Protein AF-A0A0C9UG29-F1 (afdb_monomer_lite)

pLDDT: mean 84.89, std 14.4, range [42.81, 98.38]

Secondary structure (DSSP, 8-state):
-HHHH-TT-TTTTTT--SS--TT-GGGSHHHHHHHSBTTS-TTSHHHHHHHHH-GGGS-TTS-BGGGSGGG--BTTBTTTTTT--HHHHHHHIIIII-HHHHS--SS--PPPTTSHHHHTT--S--HHHHHHHHHHHHHHHSS-SS--SSSSSS-HHHHHHHHHHHHT-GGGHHHHHHHHHHHT-

Sequence (185 aa):
MVRELYPEEPTAAANLQASRKTNRGFRHDFFGGLLCPCSMDWKDPKVKADLVATPQMASTAAWPLFFYPKGEYDPEDLCKGILRGELILWAYKAIFLGPSAWYPSKGKAEPSSSCNASVHNMYNVTRSSIAYVAAQVRFALSSGESNIRSGGAFCQTTFYWHIMKFLNDPDFEQDVKELLEWWDR

Structure (mmCIF, N/CA/C/O backbone):
data_AF-A0A0C9UG29-F1
#
_entry.id   AF-A0A0C9UG29-F1
#
loop_
_atom_site.group_PDB
_atom_site.id
_atom_site.type_symbol
_atom_site.label_atom_id
_atom_site.label_alt_id
_atom_site.label_comp_id
_atom_site.label_asym_id
_atom_site.label_entity_id
_atom_site.label_seq_id
_atom_site.pdbx_PDB_ins_code
_atom_site.Cartn_x
_atom_site.Cartn_y
_atom_site.Cartn_z
_atom_site.occupancy
_atom_site.B_iso_or_equiv
_atom_site.auth_seq_id
_atom_site.auth_comp_id
_atom_site.auth_asym_id
_atom_site.auth_atom_id
_atom_site.pdbx_PDB_model_num
ATOM 1 N N . MET A 1 1 ? 13.499 2.032 9.462 1.00 56.31 1 MET A N 1
ATOM 2 C CA . MET A 1 1 ? 12.302 1.425 8.815 1.00 56.31 1 MET A CA 1
ATOM 3 C C . MET A 1 1 ? 12.675 0.236 7.940 1.00 56.31 1 MET A C 1
ATOM 5 O O . MET A 1 1 ? 12.634 -0.865 8.451 1.00 56.31 1 MET A O 1
ATOM 9 N N . VAL A 1 2 ? 13.105 0.411 6.681 1.00 58.78 2 VAL A N 1
ATOM 10 C CA . VAL A 1 2 ? 13.426 -0.739 5.800 1.00 58.78 2 VAL A CA 1
ATOM 11 C C . VAL A 1 2 ? 14.545 -1.619 6.378 1.00 58.78 2 VAL A C 1
ATOM 13 O O . VAL A 1 2 ? 14.389 -2.828 6.422 1.00 58.78 2 VAL A O 1
ATOM 16 N N . ARG A 1 3 ? 15.609 -1.014 6.930 1.00 60.16 3 ARG A N 1
ATOM 17 C CA . ARG A 1 3 ? 16.711 -1.742 7.600 1.00 60.16 3 ARG A CA 1
ATOM 18 C C . ARG A 1 3 ? 16.286 -2.544 8.836 1.00 60.16 3 ARG A C 1
ATOM 20 O O . ARG A 1 3 ? 16.947 -3.511 9.171 1.00 60.16 3 ARG A O 1
ATOM 27 N N . GLU A 1 4 ? 15.237 -2.112 9.536 1.00 64.12 4 GLU A N 1
ATOM 28 C CA . GLU A 1 4 ? 14.749 -2.793 10.747 1.00 64.12 4 GLU A CA 1
ATOM 29 C C . GLU A 1 4 ? 13.783 -3.924 10.402 1.00 64.12 4 GLU A C 1
ATOM 31 O O . GLU A 1 4 ? 13.797 -4.959 11.054 1.00 64.12 4 GLU A O 1
ATOM 36 N N . LEU A 1 5 ? 12.958 -3.728 9.370 1.00 62.47 5 LEU A N 1
ATOM 37 C CA . LEU A 1 5 ? 11.982 -4.716 8.914 1.00 62.47 5 LEU A CA 1
ATOM 38 C C . LEU A 1 5 ? 12.610 -5.842 8.089 1.00 62.47 5 LEU A C 1
ATOM 40 O O . LEU A 1 5 ? 12.112 -6.961 8.111 1.00 62.47 5 LEU A O 1
ATOM 44 N N . TYR A 1 6 ? 13.698 -5.545 7.379 1.00 68.75 6 TYR A N 1
ATOM 45 C CA . TYR A 1 6 ? 14.375 -6.482 6.487 1.00 68.75 6 TYR A CA 1
ATOM 46 C C . TYR A 1 6 ? 15.874 -6.523 6.826 1.00 68.75 6 TYR A C 1
ATOM 48 O O . TYR A 1 6 ? 16.695 -6.004 6.067 1.00 68.75 6 TYR A O 1
ATOM 56 N N . PRO A 1 7 ? 16.247 -7.091 7.992 1.00 62.69 7 PRO A N 1
ATOM 57 C CA . PRO A 1 7 ? 17.642 -7.159 8.434 1.00 62.69 7 PRO A CA 1
ATOM 58 C C . PRO A 1 7 ? 18.497 -8.069 7.540 1.00 62.69 7 PRO A C 1
ATOM 60 O O . PRO A 1 7 ? 19.697 -7.838 7.412 1.00 62.69 7 PRO A O 1
ATOM 63 N N . GLU A 1 8 ? 17.864 -9.045 6.879 1.00 62.66 8 GLU A N 1
ATOM 64 C CA . GLU A 1 8 ? 18.476 -9.967 5.909 1.00 62.66 8 GLU A CA 1
ATOM 65 C C . GLU A 1 8 ? 18.877 -9.279 4.592 1.00 62.66 8 GLU A C 1
ATOM 67 O O . GLU A 1 8 ? 19.615 -9.844 3.791 1.00 62.66 8 GLU A O 1
ATOM 72 N N . GLU A 1 9 ? 18.437 -8.034 4.385 1.00 65.06 9 GLU A N 1
ATOM 73 C CA . GLU A 1 9 ? 18.733 -7.210 3.211 1.00 65.06 9 GLU A CA 1
ATOM 74 C C . GLU A 1 9 ? 19.625 -6.003 3.594 1.00 65.06 9 GLU A C 1
ATOM 76 O O . GLU A 1 9 ? 19.258 -4.838 3.386 1.00 65.06 9 GLU A O 1
ATOM 81 N N . PRO A 1 10 ? 20.821 -6.227 4.185 1.00 54.38 10 PRO A N 1
ATOM 82 C CA . PRO A 1 10 ? 21.627 -5.174 4.812 1.00 54.38 10 PRO A CA 1
ATOM 83 C C . PRO A 1 10 ? 22.104 -4.106 3.816 1.00 54.38 10 PRO A C 1
ATOM 85 O O . PRO A 1 10 ? 22.313 -2.944 4.181 1.00 54.38 10 PRO A O 1
ATOM 88 N N . THR A 1 11 ? 22.238 -4.465 2.538 1.00 61.03 11 THR A N 1
ATOM 89 C CA . THR A 1 11 ? 22.616 -3.558 1.447 1.00 61.03 11 THR A CA 1
ATOM 90 C C . THR A 1 11 ? 21.431 -2.822 0.831 1.00 61.03 11 THR A C 1
ATOM 92 O O . THR A 1 11 ? 21.635 -1.722 0.308 1.00 61.03 11 THR A O 1
ATOM 95 N N . ALA A 1 12 ? 20.199 -3.334 0.951 1.00 62.34 12 ALA A N 1
ATOM 96 C CA . ALA A 1 12 ? 19.016 -2.763 0.297 1.00 62.34 12 ALA A CA 1
ATOM 97 C C . ALA A 1 12 ? 18.694 -1.331 0.741 1.00 62.34 12 ALA A C 1
ATOM 99 O O . ALA A 1 12 ? 17.981 -0.591 0.065 1.00 62.34 12 ALA A O 1
ATOM 100 N N . ALA A 1 13 ? 19.239 -0.914 1.881 1.00 63.28 13 ALA A N 1
ATOM 101 C CA . ALA A 1 13 ? 19.095 0.440 2.377 1.00 63.28 13 ALA A CA 1
ATOM 102 C C . ALA A 1 13 ? 20.421 1.166 2.612 1.00 63.28 13 ALA A C 1
ATOM 104 O O . ALA A 1 13 ? 20.392 2.291 3.114 1.00 63.28 13 ALA A O 1
ATOM 105 N N . ALA A 1 14 ? 21.572 0.575 2.265 1.00 65.00 14 ALA A N 1
ATOM 106 C CA . ALA A 1 14 ? 22.901 1.127 2.550 1.00 65.00 14 ALA A CA 1
ATOM 107 C C . ALA A 1 14 ? 23.096 2.542 1.970 1.00 65.00 14 ALA A C 1
ATOM 109 O O . ALA A 1 14 ? 23.659 3.403 2.641 1.00 65.00 14 ALA A O 1
ATOM 110 N N . ASN A 1 15 ? 22.514 2.812 0.796 1.00 67.44 15 ASN A N 1
ATOM 111 C CA . ASN A 1 15 ? 22.697 4.058 0.039 1.00 67.44 15 ASN A CA 1
ATOM 112 C C . ASN A 1 15 ? 21.412 4.889 -0.124 1.00 67.44 15 ASN A C 1
ATOM 114 O O . ASN A 1 15 ? 21.298 5.693 -1.056 1.00 67.44 15 ASN A O 1
ATOM 118 N N . LEU A 1 16 ? 20.422 4.692 0.751 1.00 70.00 16 LEU A N 1
ATOM 119 C CA . LEU A 1 16 ? 19.198 5.488 0.728 1.00 70.00 16 LEU A CA 1
ATOM 120 C C . LEU A 1 16 ? 19.436 6.854 1.352 1.00 70.00 16 LEU A C 1
ATOM 122 O O . LEU A 1 16 ? 19.720 6.969 2.541 1.00 70.00 16 LEU A O 1
ATOM 126 N N . GLN A 1 17 ? 19.231 7.896 0.559 1.00 70.25 17 GLN A N 1
ATOM 127 C CA . GLN A 1 17 ? 19.166 9.258 1.067 1.00 70.25 17 GLN A CA 1
ATOM 128 C C . GLN A 1 17 ? 17.703 9.632 1.325 1.00 70.25 17 GLN A C 1
ATOM 130 O O . GLN A 1 17 ? 16.804 9.261 0.565 1.00 70.25 17 GLN A O 1
ATOM 135 N N . ALA A 1 18 ? 17.442 10.358 2.413 1.00 69.44 18 ALA A N 1
ATOM 136 C CA . ALA A 1 18 ? 16.087 10.787 2.757 1.00 69.44 18 ALA A CA 1
ATOM 137 C C . ALA A 1 18 ? 15.535 11.795 1.732 1.00 69.44 18 ALA A C 1
ATOM 139 O O . ALA A 1 18 ? 14.390 11.668 1.305 1.00 69.44 18 ALA A O 1
ATOM 140 N N . SER A 1 19 ? 16.375 12.739 1.299 1.00 72.31 19 SER A N 1
ATOM 141 C CA . SER A 1 19 ? 16.034 13.830 0.377 1.00 72.31 19 SER A CA 1
ATOM 142 C C . SER A 1 19 ? 16.158 13.474 -1.107 1.00 72.31 19 SER A C 1
ATOM 144 O O . SER A 1 19 ? 15.701 14.241 -1.948 1.00 72.31 19 SER A O 1
ATOM 146 N N . ARG A 1 20 ? 16.763 12.326 -1.453 1.00 75.31 20 ARG A N 1
ATOM 147 C CA . ARG A 1 20 ? 16.955 11.887 -2.845 1.00 75.31 20 ARG A CA 1
ATOM 148 C C . ARG A 1 20 ? 16.421 10.478 -3.047 1.00 75.31 20 ARG A C 1
ATOM 150 O O . ARG A 1 20 ? 16.838 9.533 -2.381 1.00 75.31 20 ARG A O 1
ATOM 157 N N . LYS A 1 21 ? 15.519 10.330 -4.016 1.00 79.06 21 LYS A N 1
ATOM 158 C CA . LYS A 1 21 ? 14.860 9.058 -4.347 1.00 79.06 21 LYS A CA 1
ATOM 159 C C . LYS A 1 21 ? 15.438 8.361 -5.582 1.00 79.06 21 LYS A C 1
ATOM 161 O O . LYS A 1 21 ? 14.876 7.379 -6.051 1.00 79.06 21 LYS A O 1
ATOM 166 N N . THR A 1 22 ? 16.583 8.822 -6.084 1.00 76.81 22 THR A N 1
ATOM 167 C CA . THR A 1 22 ? 17.209 8.294 -7.310 1.00 76.81 22 THR A CA 1
ATOM 168 C C . THR A 1 22 ? 17.588 6.813 -7.219 1.00 76.81 22 THR A C 1
ATOM 170 O O . THR A 1 22 ? 17.596 6.135 -8.240 1.00 76.81 22 THR A O 1
ATOM 173 N N . ASN A 1 23 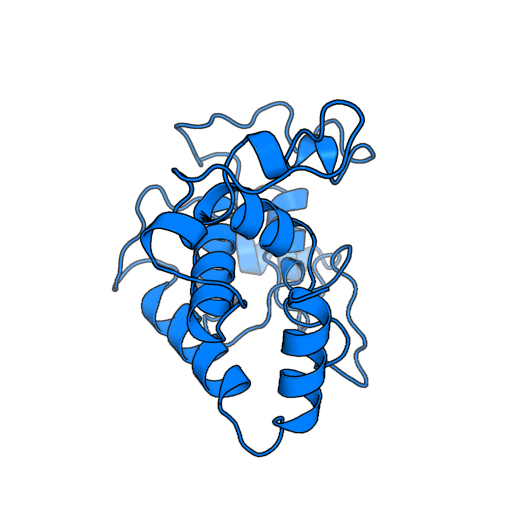? 17.840 6.301 -6.008 1.00 79.12 23 ASN A N 1
ATOM 174 C CA . ASN A 1 23 ? 18.191 4.900 -5.738 1.00 79.12 23 ASN A CA 1
ATOM 175 C C . ASN A 1 23 ? 16.990 4.081 -5.214 1.00 79.12 23 ASN A C 1
ATOM 177 O O . ASN A 1 23 ? 17.162 3.199 -4.377 1.00 79.12 23 ASN A O 1
ATOM 181 N N . ARG A 1 24 ? 15.764 4.414 -5.636 1.00 86.69 24 ARG A N 1
ATOM 182 C CA . ARG A 1 24 ? 14.515 3.718 -5.265 1.00 86.69 24 ARG A CA 1
ATOM 183 C C . ARG A 1 24 ? 13.730 3.300 -6.513 1.00 86.69 24 ARG A C 1
ATOM 185 O O . ARG A 1 24 ? 14.180 3.510 -7.640 1.00 86.69 24 ARG A O 1
ATOM 192 N N . GLY A 1 25 ? 12.531 2.755 -6.323 1.00 90.06 25 GLY A N 1
ATOM 193 C CA . GLY A 1 25 ? 11.671 2.314 -7.418 1.00 90.06 25 GLY A CA 1
ATOM 194 C C . GLY A 1 25 ? 12.174 1.037 -8.092 1.00 90.06 25 GLY A C 1
ATOM 195 O O . GLY A 1 25 ? 13.003 0.319 -7.542 1.00 90.06 25 GLY A O 1
ATOM 196 N N . PHE A 1 26 ? 11.710 0.783 -9.317 1.00 91.81 26 PHE A N 1
ATOM 197 C CA . PHE A 1 26 ? 12.028 -0.441 -10.067 1.00 91.81 26 PHE A CA 1
ATOM 198 C C . PHE A 1 26 ? 13.509 -0.601 -10.438 1.00 91.81 26 PHE A C 1
ATOM 200 O O . PHE A 1 26 ? 13.949 -1.704 -10.725 1.00 91.81 26 PHE A O 1
ATOM 207 N N . ARG A 1 27 ? 14.314 0.470 -10.391 1.00 89.19 27 ARG A N 1
ATOM 208 C CA . ARG A 1 27 ? 15.770 0.389 -10.626 1.00 89.19 27 ARG A CA 1
ATOM 209 C C . ARG A 1 27 ? 16.543 -0.217 -9.456 1.00 89.19 27 ARG A C 1
ATOM 211 O O . ARG A 1 27 ? 17.728 -0.497 -9.596 1.00 89.19 27 ARG A O 1
ATOM 218 N N . HIS A 1 28 ? 15.900 -0.368 -8.305 1.00 89.38 28 HIS A N 1
ATOM 219 C CA . HIS A 1 28 ? 16.499 -0.951 -7.119 1.00 89.38 28 HIS A CA 1
ATOM 220 C C . HIS A 1 28 ? 15.817 -2.282 -6.821 1.00 89.38 28 HIS A C 1
ATOM 222 O O . HIS A 1 28 ? 14.606 -2.309 -6.638 1.00 89.38 28 HIS A O 1
ATOM 228 N N . ASP A 1 29 ? 16.591 -3.361 -6.705 1.00 90.00 29 ASP A N 1
ATOM 229 C CA . ASP A 1 29 ? 16.053 -4.726 -6.676 1.00 90.00 29 ASP A CA 1
ATOM 230 C C . ASP A 1 29 ? 15.012 -4.944 -5.567 1.00 90.00 29 ASP A C 1
ATOM 232 O O . ASP A 1 29 ? 13.878 -5.333 -5.833 1.00 90.00 29 ASP A O 1
ATOM 236 N N . PHE A 1 30 ? 15.362 -4.552 -4.342 1.00 89.06 30 PHE A N 1
ATOM 237 C CA . PHE A 1 30 ? 14.474 -4.644 -3.185 1.00 89.06 30 PHE A CA 1
ATOM 238 C C . PHE A 1 30 ? 13.183 -3.805 -3.320 1.00 89.06 30 PHE A C 1
ATOM 240 O O . PHE A 1 30 ? 12.076 -4.310 -3.140 1.00 89.06 30 PHE A O 1
ATOM 247 N N . PHE A 1 31 ? 13.293 -2.515 -3.670 1.00 90.50 31 PHE A N 1
ATOM 248 C CA . PHE A 1 31 ? 12.121 -1.641 -3.828 1.00 90.50 31 PHE A CA 1
ATOM 249 C C . PHE A 1 31 ? 11.251 -2.028 -5.013 1.00 90.50 31 PHE A C 1
ATOM 251 O O . PHE A 1 31 ? 10.031 -1.927 -4.924 1.00 90.50 31 PHE A O 1
ATOM 258 N N . GLY A 1 32 ? 11.872 -2.461 -6.107 1.00 92.88 32 GLY A N 1
ATOM 259 C CA . GLY A 1 32 ? 11.182 -2.973 -7.275 1.00 92.88 32 GLY A CA 1
ATOM 260 C C . GLY A 1 32 ? 10.359 -4.207 -6.938 1.00 92.88 32 GLY A C 1
ATOM 261 O O . GLY A 1 32 ? 9.180 -4.225 -7.275 1.00 92.88 32 GLY A O 1
ATOM 262 N N . GLY A 1 33 ? 10.918 -5.148 -6.169 1.00 94.00 33 GLY A N 1
ATOM 263 C CA . GLY A 1 33 ? 10.190 -6.318 -5.675 1.00 94.00 33 GLY A CA 1
ATOM 264 C C . GLY A 1 33 ? 8.960 -5.934 -4.858 1.00 94.00 33 GLY A C 1
ATOM 265 O O . GLY A 1 33 ? 7.854 -6.351 -5.173 1.00 94.00 33 GLY A O 1
ATOM 266 N N . LEU A 1 34 ? 9.114 -5.037 -3.883 1.00 94.62 34 LEU A N 1
ATOM 267 C CA . LEU A 1 34 ? 7.991 -4.548 -3.076 1.00 94.62 34 LEU A CA 1
ATOM 268 C C . LEU A 1 34 ? 6.918 -3.808 -3.894 1.00 94.62 34 LEU A C 1
ATOM 270 O O . LEU A 1 34 ? 5.730 -3.881 -3.579 1.00 94.62 34 LEU A O 1
ATOM 274 N N . LEU A 1 35 ? 7.325 -3.053 -4.917 1.00 95.06 35 LEU A N 1
ATOM 275 C CA . LEU A 1 35 ? 6.430 -2.280 -5.783 1.00 95.06 35 LEU A CA 1
ATOM 276 C C . LEU A 1 35 ? 5.782 -3.106 -6.896 1.00 95.06 35 LEU A C 1
ATOM 278 O O . LEU A 1 35 ? 4.827 -2.607 -7.506 1.00 95.06 35 LEU A O 1
ATOM 282 N N . CYS A 1 36 ? 6.324 -4.290 -7.187 1.00 96.00 36 CYS A N 1
ATOM 283 C CA . CYS A 1 36 ? 5.874 -5.176 -8.248 1.00 96.00 36 CYS A CA 1
ATOM 284 C C . CYS A 1 36 ? 4.421 -5.593 -7.988 1.00 96.00 36 CYS A C 1
ATOM 286 O O . CYS A 1 36 ? 4.092 -5.951 -6.853 1.00 96.00 36 CYS A O 1
ATOM 288 N N . PRO A 1 37 ? 3.535 -5.530 -8.997 1.00 95.50 37 PRO A N 1
ATOM 289 C CA . PRO A 1 37 ? 2.227 -6.167 -8.928 1.00 95.50 37 PRO A CA 1
ATOM 290 C C . PRO A 1 37 ? 2.334 -7.642 -8.542 1.00 95.50 37 PRO A C 1
ATOM 292 O O . PRO A 1 37 ? 3.200 -8.338 -9.063 1.00 95.50 37 PRO A O 1
ATOM 295 N N . CYS A 1 38 ? 1.416 -8.141 -7.712 1.00 94.56 38 CYS A N 1
ATOM 296 C CA . CYS A 1 38 ? 1.342 -9.568 -7.386 1.00 94.56 38 CYS A CA 1
ATOM 297 C C . CYS A 1 38 ? 1.123 -10.443 -8.635 1.00 94.56 38 CYS A C 1
ATOM 299 O O . CYS A 1 38 ? 1.621 -11.560 -8.698 1.00 94.56 38 CYS A O 1
ATOM 301 N N . SER A 1 39 ? 0.466 -9.906 -9.669 1.00 93.06 39 SER A N 1
ATOM 302 C CA . SER A 1 39 ? 0.251 -10.566 -10.964 1.00 93.06 39 SER A CA 1
ATOM 303 C C . SER A 1 39 ? 1.499 -10.675 -11.851 1.00 93.06 39 SER A C 1
ATOM 305 O O . SER A 1 39 ? 1.411 -11.208 -12.956 1.00 93.06 39 SER A O 1
ATOM 307 N N . MET A 1 40 ? 2.644 -10.149 -11.414 1.00 94.75 40 MET A N 1
ATOM 308 C CA . MET A 1 40 ? 3.906 -10.173 -12.149 1.00 94.75 40 MET A CA 1
ATOM 309 C C . MET A 1 40 ? 4.995 -10.825 -11.293 1.00 94.75 40 MET A C 1
ATOM 311 O O . MET A 1 40 ? 5.105 -10.546 -10.100 1.00 94.75 40 MET A O 1
ATOM 315 N N . ASP A 1 41 ? 5.834 -11.660 -11.905 1.00 94.19 41 ASP A N 1
ATOM 316 C CA . ASP A 1 41 ? 6.959 -12.275 -11.200 1.00 94.19 41 ASP A CA 1
ATOM 317 C C . ASP A 1 41 ? 8.183 -11.359 -11.240 1.00 94.19 41 ASP A C 1
ATOM 319 O O . ASP A 1 41 ? 8.873 -11.265 -12.254 1.00 94.19 41 ASP A O 1
ATOM 323 N N . TRP A 1 42 ? 8.489 -10.705 -10.116 1.00 94.25 42 TRP A N 1
ATOM 324 C CA . TRP A 1 42 ? 9.698 -9.890 -10.010 1.00 94.25 42 TRP A CA 1
ATOM 325 C C . TRP A 1 42 ? 10.971 -10.703 -10.257 1.00 94.25 42 TRP A C 1
ATOM 327 O O . TRP A 1 42 ? 11.972 -10.120 -10.645 1.00 94.25 42 TRP A O 1
ATOM 337 N N . LYS A 1 43 ? 10.989 -12.025 -10.053 1.00 93.50 43 LYS A N 1
ATOM 338 C CA . LYS A 1 43 ? 12.186 -12.844 -10.298 1.00 93.50 43 LYS A CA 1
ATOM 339 C C . LYS A 1 43 ? 12.489 -13.007 -11.788 1.00 93.50 43 LYS A C 1
ATOM 341 O O . LYS A 1 43 ? 13.648 -13.265 -12.115 1.00 93.50 43 LYS A O 1
ATOM 346 N N . ASP A 1 44 ? 11.512 -12.801 -12.672 1.00 96.31 44 ASP A N 1
ATOM 347 C CA . ASP A 1 44 ? 11.719 -12.812 -14.118 1.00 96.31 44 ASP A CA 1
ATOM 348 C C . ASP A 1 44 ? 12.522 -11.564 -14.556 1.00 96.31 44 ASP A C 1
ATOM 350 O O . ASP A 1 44 ? 12.042 -10.429 -14.430 1.00 96.31 44 ASP A O 1
ATOM 354 N N . PRO A 1 45 ? 13.742 -11.727 -15.111 1.00 95.81 45 PRO A N 1
ATOM 355 C CA . PRO A 1 45 ? 14.551 -10.609 -15.592 1.00 95.81 45 PRO A CA 1
ATOM 356 C C . PRO A 1 45 ? 13.844 -9.750 -16.644 1.00 95.81 45 PRO A C 1
ATOM 358 O O . PRO A 1 45 ? 14.107 -8.548 -16.724 1.00 95.81 45 PRO A O 1
ATOM 361 N N . LYS A 1 46 ? 12.946 -10.344 -17.440 1.00 96.56 46 LYS A N 1
ATOM 362 C CA . LYS A 1 46 ? 12.161 -9.619 -18.437 1.00 96.56 46 LYS A CA 1
ATOM 363 C C . LYS A 1 46 ? 11.153 -8.695 -17.764 1.00 96.56 46 LYS A C 1
ATOM 365 O O . LYS A 1 46 ? 11.118 -7.515 -18.094 1.00 96.56 46 LYS A O 1
ATOM 370 N N . VAL A 1 47 ? 10.417 -9.190 -16.766 1.00 95.75 47 VAL A N 1
ATOM 371 C CA . VAL A 1 47 ? 9.495 -8.372 -15.958 1.00 95.75 47 VAL A CA 1
ATOM 372 C C . VAL A 1 47 ? 10.240 -7.214 -15.294 1.00 95.75 47 VAL A C 1
ATOM 374 O O . VAL A 1 47 ? 9.773 -6.075 -15.355 1.00 95.75 47 VAL A O 1
ATOM 377 N N . LYS A 1 48 ? 11.429 -7.462 -14.719 1.00 95.12 48 LYS A N 1
ATOM 378 C CA . LYS A 1 48 ? 12.264 -6.386 -14.154 1.00 95.12 48 LYS A CA 1
ATOM 379 C C . LYS A 1 48 ? 12.623 -5.338 -15.207 1.00 95.12 48 LYS A C 1
ATOM 381 O O . LYS A 1 48 ? 12.448 -4.145 -14.962 1.00 95.12 48 LYS A O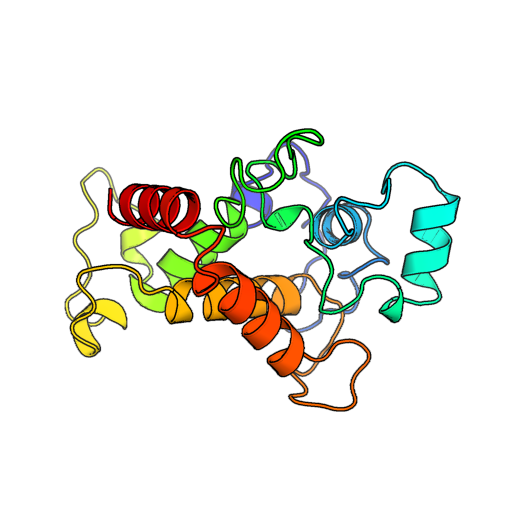 1
ATOM 386 N N . ALA A 1 49 ? 13.127 -5.768 -16.364 1.00 94.88 49 ALA A N 1
ATOM 387 C CA . ALA A 1 49 ? 13.529 -4.868 -17.442 1.00 94.88 49 ALA A CA 1
ATOM 388 C C . ALA A 1 49 ? 12.346 -4.032 -17.957 1.00 94.88 49 ALA A C 1
ATOM 390 O O . ALA A 1 49 ? 12.471 -2.812 -18.091 1.00 94.88 49 ALA A O 1
ATOM 391 N N . ASP A 1 50 ? 11.189 -4.664 -18.153 1.00 94.88 50 ASP A N 1
ATOM 392 C CA . ASP A 1 50 ? 9.962 -4.022 -18.619 1.00 94.88 50 ASP A CA 1
ATOM 393 C C . ASP A 1 50 ? 9.450 -2.986 -17.606 1.00 94.88 50 ASP A C 1
ATOM 395 O O . ASP A 1 50 ? 9.131 -1.863 -17.990 1.00 94.88 50 ASP A O 1
ATOM 399 N N . LEU A 1 51 ? 9.455 -3.296 -16.303 1.00 93.50 51 LEU A N 1
ATOM 400 C CA . LEU A 1 51 ? 9.056 -2.358 -15.243 1.00 93.50 51 LEU A CA 1
ATOM 401 C C . LEU A 1 51 ? 10.060 -1.215 -15.030 1.00 93.50 51 LEU A C 1
ATOM 403 O O . LEU A 1 51 ? 9.672 -0.113 -14.636 1.00 93.50 51 LEU A O 1
ATOM 407 N N . VAL A 1 52 ? 11.349 -1.442 -15.294 1.00 91.75 52 VAL A N 1
ATOM 408 C CA . VAL A 1 52 ? 12.370 -0.384 -15.282 1.00 91.75 52 VAL A CA 1
ATOM 409 C C . VAL A 1 52 ? 12.197 0.563 -16.470 1.00 91.75 52 VAL A C 1
ATOM 411 O O . VAL A 1 52 ? 12.327 1.778 -16.296 1.00 91.75 52 VAL A O 1
ATOM 414 N N . ALA A 1 53 ? 11.920 0.020 -17.658 1.00 91.38 53 ALA A N 1
ATOM 415 C CA . ALA A 1 53 ? 11.727 0.791 -18.882 1.00 91.38 53 ALA A CA 1
ATOM 416 C C . ALA A 1 53 ? 10.370 1.512 -18.904 1.00 91.38 53 ALA A C 1
ATOM 418 O O . ALA A 1 53 ? 10.299 2.684 -19.276 1.00 91.38 53 ALA A O 1
ATOM 419 N N . THR A 1 54 ? 9.316 0.835 -18.442 1.00 89.69 54 THR A N 1
ATOM 420 C CA . THR A 1 54 ? 7.921 1.291 -18.471 1.00 89.69 54 THR A CA 1
ATOM 421 C C . THR A 1 54 ? 7.247 1.104 -17.101 1.00 89.69 54 THR A C 1
ATOM 423 O O . THR A 1 54 ? 6.381 0.240 -16.934 1.00 89.69 54 THR A O 1
ATOM 426 N N . PRO A 1 55 ? 7.578 1.934 -16.090 1.00 88.25 55 PRO A N 1
ATOM 427 C CA . PRO A 1 55 ? 6.998 1.844 -14.744 1.00 88.25 55 PRO A CA 1
ATOM 428 C C . PRO A 1 55 ? 5.462 1.873 -14.689 1.00 88.25 55 PRO A C 1
ATOM 430 O O . PRO A 1 55 ? 4.871 1.382 -13.729 1.00 88.25 55 PRO A O 1
ATOM 433 N N . GLN A 1 56 ? 4.811 2.443 -15.706 1.00 85.88 56 GLN A N 1
ATOM 434 C CA . GLN A 1 56 ? 3.356 2.532 -15.844 1.00 85.88 56 GLN A CA 1
ATOM 435 C C . GLN A 1 56 ? 2.687 1.158 -16.006 1.00 85.88 56 GLN A C 1
ATOM 437 O O . GLN A 1 56 ? 1.491 1.040 -15.742 1.00 85.88 56 GLN A O 1
ATOM 442 N N . MET A 1 57 ? 3.439 0.119 -16.396 1.00 86.94 57 MET A N 1
ATOM 443 C CA . MET A 1 57 ? 2.947 -1.264 -16.420 1.00 86.94 57 MET A CA 1
ATOM 444 C C . MET A 1 57 ? 2.522 -1.741 -15.025 1.00 86.94 57 MET A C 1
ATOM 446 O O . MET A 1 57 ? 1.566 -2.505 -14.901 1.00 86.94 57 MET A O 1
ATOM 450 N N . ALA A 1 58 ? 3.153 -1.227 -13.962 1.00 88.25 58 ALA A N 1
ATOM 451 C CA . ALA A 1 58 ? 2.640 -1.352 -12.602 1.00 88.25 58 ALA A CA 1
ATOM 452 C C . ALA A 1 58 ? 1.495 -0.350 -12.375 1.00 88.25 58 ALA A C 1
ATOM 454 O O . ALA A 1 58 ? 1.663 0.701 -11.743 1.00 88.25 58 ALA A O 1
ATOM 455 N N . SER A 1 59 ? 0.334 -0.703 -12.930 1.00 87.56 59 SER A N 1
ATOM 456 C CA . SER A 1 59 ? -0.902 0.081 -12.918 1.00 87.56 59 SER A CA 1
ATOM 457 C C . SER A 1 59 ? -1.295 0.567 -11.518 1.00 87.56 59 SER A C 1
ATOM 459 O O . SER A 1 59 ? -1.054 -0.093 -10.509 1.00 87.56 59 SER A O 1
ATOM 461 N N . THR A 1 60 ? -1.993 1.703 -11.448 1.00 87.94 60 THR A N 1
ATOM 462 C CA . THR A 1 60 ? -2.650 2.172 -10.212 1.00 87.94 60 THR A CA 1
ATOM 463 C C . THR A 1 60 ? -3.796 1.265 -9.761 1.00 87.94 60 THR A C 1
ATOM 465 O O . THR A 1 60 ? -4.337 1.478 -8.685 1.00 87.94 60 THR A O 1
ATOM 468 N N . ALA A 1 61 ? -4.198 0.296 -10.584 1.00 90.88 61 ALA A N 1
ATOM 469 C CA . ALA A 1 61 ? -5.183 -0.727 -10.243 1.00 90.88 61 ALA A CA 1
ATOM 470 C C . ALA A 1 61 ? -4.549 -2.092 -9.906 1.00 90.88 61 ALA A C 1
ATOM 472 O O . ALA A 1 61 ? -5.252 -3.091 -9.817 1.00 90.88 61 ALA A O 1
ATOM 473 N N . ALA A 1 62 ? -3.219 -2.158 -9.804 1.00 92.12 62 ALA A N 1
ATOM 474 C CA . ALA A 1 62 ? -2.511 -3.376 -9.441 1.00 92.12 62 ALA A CA 1
ATOM 475 C C . ALA A 1 62 ? -2.152 -3.375 -7.951 1.00 92.12 62 ALA A C 1
ATOM 477 O O . ALA A 1 62 ? -1.797 -2.328 -7.403 1.00 92.12 62 ALA A O 1
ATOM 478 N N . TRP A 1 63 ? -2.178 -4.554 -7.326 1.00 95.62 63 TRP A N 1
ATOM 479 C CA . TRP A 1 63 ? -1.802 -4.752 -5.926 1.00 95.62 63 TRP A CA 1
ATOM 480 C C . TRP A 1 63 ? -0.293 -4.978 -5.793 1.00 95.62 63 TRP A C 1
ATOM 482 O O . TRP A 1 63 ? 0.200 -6.013 -6.244 1.00 95.62 63 TRP A O 1
ATOM 492 N N . PRO A 1 64 ? 0.471 -4.037 -5.212 1.00 96.69 64 PRO A N 1
ATOM 493 C CA . PRO A 1 64 ? 1.904 -4.214 -5.016 1.00 96.69 64 PRO A CA 1
ATOM 494 C C . PRO A 1 64 ? 2.189 -5.240 -3.916 1.00 96.69 64 PRO A C 1
ATOM 496 O O . PRO A 1 64 ? 1.455 -5.290 -2.929 1.00 96.69 64 PRO A O 1
ATOM 499 N N . LEU A 1 65 ? 3.294 -5.981 -4.014 1.00 96.88 65 LEU A N 1
ATOM 500 C CA . LEU A 1 65 ? 3.652 -6.995 -3.014 1.00 96.88 65 LEU A CA 1
ATOM 501 C C . LEU A 1 65 ? 3.771 -6.437 -1.587 1.00 96.88 65 LEU A C 1
ATOM 503 O O . LEU A 1 65 ? 3.388 -7.124 -0.648 1.00 96.88 65 LEU A O 1
ATOM 507 N N . PHE A 1 66 ? 4.180 -5.175 -1.391 1.00 96.56 66 PHE A N 1
ATOM 508 C CA . PHE A 1 66 ? 4.241 -4.578 -0.043 1.00 96.56 66 PHE A CA 1
ATOM 509 C C . PHE A 1 66 ? 2.888 -4.508 0.689 1.00 96.56 66 PHE A C 1
ATOM 511 O O . PHE A 1 66 ? 2.859 -4.178 1.874 1.00 96.56 66 PHE A O 1
ATOM 518 N N . PHE A 1 67 ? 1.767 -4.763 0.006 1.00 97.69 67 PHE A N 1
ATOM 519 C CA . PHE A 1 67 ? 0.459 -4.877 0.650 1.00 97.69 67 PHE A CA 1
ATOM 520 C C . PHE A 1 67 ? 0.382 -6.073 1.588 1.00 97.69 67 PHE A C 1
ATOM 522 O O . PHE A 1 67 ? -0.382 -6.022 2.550 1.00 97.69 67 PHE A O 1
ATOM 529 N N . TYR A 1 68 ? 1.166 -7.110 1.321 1.00 97.12 68 TYR A N 1
ATOM 530 C CA . TYR A 1 68 ? 1.085 -8.382 2.008 1.00 97.12 68 TYR A CA 1
ATOM 531 C C . TYR A 1 68 ? 2.239 -8.554 3.003 1.00 97.12 68 TYR A C 1
ATOM 533 O O . TYR A 1 68 ? 3.327 -8.006 2.781 1.00 97.12 68 TYR A O 1
ATOM 541 N N . PRO A 1 69 ? 2.035 -9.310 4.098 1.00 93.81 69 PRO A N 1
ATOM 542 C CA . PRO A 1 69 ? 3.098 -9.657 5.033 1.00 93.81 69 PRO A CA 1
ATOM 543 C C . PRO A 1 69 ? 4.278 -10.286 4.296 1.00 93.81 69 PRO A C 1
ATOM 545 O O . PRO A 1 69 ? 4.092 -11.194 3.487 1.00 93.81 69 PRO A O 1
ATOM 548 N N . LYS A 1 70 ? 5.490 -9.785 4.545 1.00 89.88 70 LYS A N 1
ATOM 549 C CA . LYS A 1 70 ? 6.733 -10.235 3.890 1.00 89.88 70 LYS A CA 1
ATOM 550 C C . LYS A 1 70 ? 6.736 -10.163 2.355 1.00 89.88 70 LYS A C 1
ATOM 552 O O . LYS A 1 70 ? 7.666 -10.662 1.730 1.00 89.88 70 LYS A O 1
ATOM 557 N N . GLY A 1 71 ? 5.751 -9.512 1.738 1.00 91.19 71 GLY A N 1
ATOM 558 C CA . GLY A 1 71 ? 5.590 -9.522 0.286 1.00 91.19 71 GLY A CA 1
ATOM 559 C C . GLY A 1 71 ? 5.054 -10.837 -0.284 1.00 91.19 71 GLY A C 1
ATOM 560 O O . GLY A 1 71 ? 5.198 -11.065 -1.482 1.00 91.19 71 GLY A O 1
ATOM 561 N N . GLU A 1 72 ? 4.459 -11.697 0.544 1.00 92.19 72 GLU A N 1
ATOM 562 C CA . GLU A 1 72 ? 3.929 -13.004 0.145 1.00 92.19 72 GLU A CA 1
ATOM 563 C C . GLU A 1 72 ? 2.398 -12.977 0.144 1.00 92.19 72 GLU A C 1
ATOM 565 O O . GLU A 1 72 ? 1.778 -12.623 1.144 1.00 92.19 72 GLU A O 1
ATOM 570 N N . TYR A 1 73 ? 1.787 -13.361 -0.977 1.00 94.62 73 TYR A N 1
ATOM 571 C CA . TYR A 1 73 ? 0.335 -13.402 -1.151 1.00 94.62 73 TYR A CA 1
ATOM 572 C C . TYR A 1 73 ? -0.124 -14.819 -1.506 1.00 94.62 73 TYR A C 1
ATOM 574 O O . TYR A 1 73 ? 0.676 -15.636 -1.964 1.00 94.62 73 TYR A O 1
ATOM 582 N N . ASP A 1 74 ? -1.408 -15.105 -1.297 1.00 95.00 74 ASP A N 1
ATOM 583 C CA . ASP A 1 74 ? -2.029 -16.373 -1.679 1.00 95.00 74 ASP A CA 1
ATOM 584 C C . ASP A 1 74 ? -2.679 -16.221 -3.070 1.00 95.00 74 ASP A C 1
ATOM 586 O O . ASP A 1 74 ? -3.596 -15.411 -3.218 1.00 95.00 74 ASP A O 1
ATOM 590 N N . PRO A 1 75 ? -2.208 -16.921 -4.121 1.00 93.12 75 PRO A N 1
ATOM 591 C CA . PRO A 1 75 ? -2.773 -16.787 -5.466 1.00 93.12 75 PRO A CA 1
ATOM 592 C C . PRO A 1 75 ? -4.231 -17.237 -5.577 1.00 93.12 75 PRO A C 1
ATOM 594 O O . PRO A 1 75 ? -4.939 -16.761 -6.463 1.00 93.12 75 PRO A O 1
ATOM 597 N N . GLU A 1 76 ? -4.674 -18.117 -4.677 1.00 95.75 76 GLU A N 1
ATOM 598 C CA . GLU A 1 76 ? -6.053 -18.609 -4.629 1.00 95.75 76 GLU A CA 1
ATOM 599 C C . GLU A 1 76 ? -6.968 -17.677 -3.815 1.00 95.75 76 GLU A C 1
ATOM 601 O O . GLU A 1 76 ? -8.189 -17.742 -3.942 1.00 95.75 76 GLU A O 1
ATOM 606 N N . ASP A 1 77 ? -6.384 -16.792 -2.998 1.00 95.00 77 ASP A N 1
ATOM 607 C CA . ASP A 1 77 ? -7.095 -15.834 -2.151 1.00 95.00 77 ASP A CA 1
ATOM 608 C C . ASP A 1 77 ? -6.284 -14.537 -1.974 1.00 95.00 77 ASP A C 1
ATOM 610 O O . ASP A 1 77 ? -5.519 -14.355 -1.024 1.00 95.00 77 ASP A O 1
ATOM 614 N N . LEU A 1 78 ? -6.485 -13.587 -2.890 1.00 94.12 78 LEU A N 1
ATOM 615 C CA . LEU A 1 78 ? -5.813 -12.285 -2.839 1.00 94.12 78 LEU A CA 1
ATOM 616 C C . LEU A 1 78 ? -6.247 -11.421 -1.645 1.00 94.12 78 LEU A C 1
ATOM 618 O O . LEU A 1 78 ? -5.548 -10.470 -1.308 1.00 94.12 78 LEU A O 1
ATOM 622 N N . CYS A 1 79 ? -7.389 -11.697 -1.012 1.00 95.62 79 CYS A N 1
ATOM 623 C CA . CYS A 1 79 ? -7.851 -10.935 0.150 1.00 95.62 79 CYS A CA 1
ATOM 624 C C . CYS A 1 79 ? -7.050 -11.314 1.401 1.00 95.62 79 CYS A C 1
ATOM 626 O O . CYS A 1 79 ? -6.826 -10.487 2.296 1.00 95.62 79 CYS A O 1
ATOM 628 N N . LYS A 1 80 ? -6.529 -12.542 1.443 1.00 95.62 80 LYS A N 1
ATOM 629 C CA . LYS A 1 80 ? -5.700 -13.037 2.536 1.00 95.62 80 LYS A CA 1
ATOM 630 C C . LYS A 1 80 ? -4.434 -12.207 2.716 1.00 95.62 80 LYS A C 1
ATOM 632 O O . LYS A 1 80 ? -3.475 -12.261 1.951 1.00 95.62 80 LYS A O 1
ATOM 637 N N . GLY A 1 81 ? -4.414 -11.450 3.810 1.00 94.75 81 GLY A N 1
ATOM 638 C CA . GLY A 1 81 ? -3.267 -10.630 4.194 1.00 94.75 81 GLY A CA 1
ATOM 639 C C . GLY A 1 81 ? -3.136 -9.316 3.423 1.00 94.75 81 GLY A C 1
ATOM 640 O O . GLY A 1 81 ? -2.186 -8.577 3.679 1.00 94.75 81 GLY A O 1
ATOM 641 N N . ILE A 1 82 ? -4.073 -8.979 2.534 1.00 97.44 82 ILE A N 1
ATOM 642 C CA . ILE A 1 82 ? -4.029 -7.707 1.811 1.00 97.44 82 ILE A CA 1
ATOM 643 C C . ILE A 1 82 ? -4.054 -6.528 2.793 1.00 97.44 82 ILE A C 1
ATOM 645 O O . ILE A 1 82 ? -4.764 -6.542 3.799 1.00 97.44 82 ILE A O 1
ATOM 649 N N . LEU A 1 83 ? -3.247 -5.499 2.520 1.00 98.00 83 LEU A N 1
ATOM 650 C CA . LEU A 1 83 ? -3.067 -4.313 3.371 1.00 98.00 83 LEU A CA 1
ATOM 651 C C . LEU A 1 83 ? -2.550 -4.605 4.797 1.00 98.00 83 LEU A C 1
ATOM 653 O O . LEU A 1 83 ? -2.629 -3.727 5.657 1.00 98.00 83 LEU A O 1
ATOM 657 N N . ARG A 1 84 ? -1.986 -5.793 5.055 1.00 96.81 84 ARG A N 1
ATOM 658 C CA . ARG A 1 84 ? -1.345 -6.164 6.335 1.00 96.81 84 ARG A CA 1
ATOM 659 C C . ARG A 1 84 ? 0.187 -6.163 6.273 1.00 96.81 84 ARG A C 1
ATOM 661 O O . ARG A 1 84 ? 0.840 -6.604 7.215 1.00 96.81 84 ARG A O 1
ATOM 668 N N . GLY A 1 85 ? 0.767 -5.669 5.180 1.00 95.94 85 GLY A N 1
ATOM 669 C CA . GLY A 1 85 ? 2.213 -5.561 5.009 1.00 95.94 85 GLY A CA 1
ATOM 670 C C . GLY A 1 85 ? 2.874 -4.631 6.028 1.00 95.94 85 GLY A C 1
ATOM 671 O O . GLY A 1 85 ? 2.365 -3.558 6.369 1.00 95.94 85 GLY A O 1
ATOM 672 N N . GLU A 1 86 ? 4.054 -5.022 6.497 1.00 92.50 86 GLU A N 1
ATOM 673 C CA . GLU A 1 86 ? 4.744 -4.413 7.635 1.00 92.50 86 GLU A CA 1
ATOM 674 C C . GLU A 1 86 ? 5.055 -2.932 7.397 1.00 92.50 86 GLU A C 1
ATOM 676 O O . GLU A 1 86 ? 4.954 -2.111 8.310 1.00 92.50 86 GLU A O 1
ATOM 681 N N . LEU A 1 87 ? 5.367 -2.560 6.154 1.00 92.69 87 LEU A N 1
ATOM 682 C CA . LEU A 1 87 ? 5.624 -1.170 5.780 1.00 92.69 87 LEU A CA 1
ATOM 683 C C . LEU A 1 87 ? 4.394 -0.276 5.963 1.00 92.69 87 LEU A C 1
ATOM 685 O O . LEU A 1 87 ? 4.546 0.876 6.372 1.00 92.69 87 LEU A O 1
ATOM 689 N N . ILE A 1 88 ? 3.188 -0.793 5.705 1.00 95.81 88 ILE A N 1
ATOM 690 C CA . ILE A 1 88 ? 1.935 -0.054 5.911 1.00 95.81 88 ILE A CA 1
ATOM 691 C C . ILE A 1 88 ? 1.701 0.131 7.407 1.00 95.81 88 ILE A C 1
ATOM 693 O O . ILE A 1 88 ? 1.450 1.251 7.844 1.00 95.81 88 ILE A O 1
ATOM 697 N N . LEU A 1 89 ? 1.871 -0.921 8.211 1.00 92.06 89 LEU A N 1
ATOM 698 C CA . LEU A 1 89 ? 1.719 -0.846 9.668 1.00 92.06 89 LEU A CA 1
ATOM 699 C C . LEU A 1 89 ? 2.679 0.164 10.287 1.00 92.06 89 LEU A C 1
ATOM 701 O O . LEU A 1 89 ? 2.289 0.996 11.106 1.00 92.06 89 LEU A O 1
ATOM 705 N N . TRP A 1 90 ? 3.941 0.114 9.880 1.00 88.44 90 TRP A N 1
ATOM 706 C CA . TRP A 1 90 ? 4.970 0.997 10.411 1.00 88.44 90 TRP A CA 1
ATOM 707 C C . TRP A 1 90 ? 4.755 2.446 9.986 1.00 88.44 90 TRP A C 1
ATOM 709 O O . TRP A 1 90 ? 4.880 3.352 10.812 1.00 88.44 90 TRP A O 1
ATOM 719 N N . ALA A 1 91 ? 4.376 2.681 8.728 1.00 91.62 91 ALA A N 1
ATOM 720 C CA . ALA A 1 91 ? 4.010 4.013 8.268 1.00 91.62 91 ALA A CA 1
ATOM 721 C C . ALA A 1 91 ? 2.759 4.538 8.989 1.00 91.62 91 ALA A C 1
ATOM 723 O O . ALA A 1 91 ? 2.728 5.710 9.357 1.00 91.62 91 ALA A O 1
ATOM 724 N N . TYR A 1 92 ? 1.772 3.681 9.268 1.00 93.00 92 TYR A N 1
ATOM 725 C CA . TYR A 1 92 ? 0.580 4.055 10.026 1.00 93.00 92 TYR A CA 1
ATOM 726 C C . TYR A 1 92 ? 0.953 4.525 11.429 1.00 93.00 92 TYR A C 1
ATOM 728 O O . TYR A 1 92 ? 0.576 5.623 11.831 1.00 93.00 92 TYR A O 1
ATOM 736 N N . LYS A 1 93 ? 1.763 3.741 12.150 1.00 87.69 93 LYS A N 1
ATOM 737 C CA . LYS A 1 93 ? 2.268 4.108 13.482 1.00 87.69 93 LYS A CA 1
ATOM 738 C C . LYS A 1 93 ? 3.027 5.434 13.447 1.00 87.69 93 LYS A C 1
ATOM 740 O O . LYS A 1 93 ? 2.752 6.313 14.260 1.00 87.69 93 LYS A O 1
ATOM 745 N N . ALA A 1 94 ? 3.923 5.608 12.477 1.00 86.12 94 ALA A N 1
ATOM 746 C CA . ALA A 1 94 ? 4.706 6.831 12.331 1.00 86.12 94 ALA A CA 1
ATOM 747 C C . ALA A 1 94 ? 3.837 8.068 12.038 1.00 86.12 94 ALA A C 1
ATOM 749 O O . ALA A 1 94 ? 4.117 9.144 12.563 1.00 86.12 94 ALA A O 1
ATOM 750 N N . ILE A 1 95 ? 2.788 7.921 11.223 1.00 89.00 95 ILE A N 1
ATOM 751 C CA . ILE A 1 95 ? 1.898 9.021 10.828 1.00 89.00 95 ILE A CA 1
ATOM 752 C C . ILE A 1 95 ? 0.870 9.331 11.920 1.00 89.00 95 ILE A C 1
ATOM 754 O O . ILE A 1 95 ? 0.639 10.501 12.208 1.00 89.00 95 ILE A O 1
ATOM 758 N N . PHE A 1 96 ? 0.236 8.318 12.512 1.00 89.44 96 PHE A N 1
ATOM 759 C CA . PHE A 1 96 ? -0.929 8.503 13.380 1.00 89.44 96 PHE A CA 1
ATOM 760 C C . PHE A 1 96 ? -0.627 8.404 14.874 1.00 89.44 96 PHE A C 1
ATOM 762 O O . PHE A 1 96 ? -1.211 9.158 15.646 1.00 89.44 96 PHE A O 1
ATOM 769 N N . LEU A 1 97 ? 0.285 7.523 15.290 1.00 83.88 97 LEU A N 1
ATOM 770 C CA . LEU A 1 97 ? 0.521 7.218 16.709 1.00 83.88 97 LEU A CA 1
ATOM 771 C C . LEU A 1 97 ? 1.782 7.889 17.275 1.00 83.88 97 LEU A C 1
ATOM 773 O O . LEU A 1 97 ? 1.889 8.087 18.484 1.00 83.88 97 LEU A O 1
ATOM 777 N N . GLY A 1 98 ? 2.693 8.319 16.403 1.00 73.12 98 GLY A N 1
ATOM 778 C CA . GLY A 1 98 ? 3.899 9.060 16.762 1.00 73.12 98 GLY A CA 1
ATOM 779 C C . GLY A 1 98 ? 5.073 8.176 17.218 1.00 73.12 98 GLY A C 1
ATOM 780 O O . GLY A 1 98 ? 4.964 6.949 17.271 1.00 73.12 98 GLY A O 1
ATOM 781 N N . PRO A 1 99 ? 6.233 8.786 17.538 1.00 65.75 99 PRO A N 1
ATOM 782 C CA . PRO A 1 99 ? 7.490 8.064 17.768 1.00 65.75 99 PRO A CA 1
ATOM 783 C C . PRO A 1 99 ? 7.471 7.085 18.952 1.00 65.75 99 PRO A C 1
ATOM 785 O O . PRO A 1 99 ? 8.168 6.072 18.919 1.00 65.75 99 PRO A O 1
ATOM 788 N N . SER A 1 100 ? 6.666 7.348 19.987 1.00 64.94 100 SER A N 1
ATOM 789 C CA . SER A 1 100 ? 6.558 6.470 21.162 1.00 64.94 100 SER A CA 1
ATOM 790 C C . SER A 1 100 ? 5.938 5.109 20.829 1.00 64.94 100 SER A C 1
ATOM 792 O O . SER A 1 100 ? 6.310 4.110 21.434 1.00 64.94 100 SER A O 1
ATOM 794 N N . ALA A 1 101 ? 5.059 5.042 19.823 1.00 66.50 101 ALA A N 1
ATOM 795 C CA . ALA A 1 101 ? 4.457 3.794 19.348 1.00 66.50 101 ALA A CA 1
ATOM 796 C C . ALA A 1 101 ? 5.421 2.927 18.515 1.00 66.50 101 ALA A C 1
ATOM 798 O O . ALA A 1 101 ? 5.185 1.732 18.330 1.00 66.50 101 ALA A O 1
ATOM 799 N N . TRP A 1 102 ? 6.497 3.532 17.999 1.00 59.47 102 TRP A N 1
ATOM 800 C CA . TRP A 1 102 ? 7.557 2.864 17.242 1.00 59.47 102 TRP A CA 1
ATOM 801 C C . TRP A 1 102 ? 8.624 2.256 18.156 1.00 59.47 102 TRP A C 1
ATOM 803 O O . TRP A 1 102 ? 9.119 1.167 17.881 1.00 59.47 102 TRP A O 1
ATOM 813 N N . TYR A 1 103 ? 8.989 2.955 19.236 1.00 58.78 103 TYR A N 1
ATOM 814 C CA . TYR A 1 103 ? 10.001 2.507 20.193 1.00 58.78 103 TYR A CA 1
ATOM 815 C C . TYR A 1 103 ? 9.362 2.358 21.577 1.00 58.78 103 TYR A C 1
ATOM 817 O O . TYR A 1 103 ? 9.490 3.258 22.410 1.00 58.78 103 TYR A O 1
ATOM 825 N N . PRO A 1 104 ? 8.653 1.247 21.853 1.00 52.22 104 PRO A N 1
ATOM 826 C CA . PRO A 1 104 ? 8.182 0.975 23.199 1.00 52.22 104 PRO A CA 1
ATOM 827 C C . PRO A 1 104 ? 9.410 0.770 24.088 1.00 52.22 104 PRO A C 1
ATOM 829 O O . PRO A 1 104 ? 10.019 -0.300 24.118 1.00 52.22 104 PRO A O 1
ATOM 832 N N . SER A 1 105 ? 9.819 1.812 24.806 1.00 48.28 105 SER A N 1
ATOM 833 C CA . SER A 1 105 ? 10.786 1.693 25.889 1.00 48.28 105 SER A CA 1
ATOM 834 C C . SER A 1 105 ? 10.179 0.773 26.949 1.00 48.28 105 SER A C 1
ATOM 836 O O . SER A 1 105 ? 9.402 1.235 27.773 1.00 48.28 105 SER A O 1
ATOM 838 N N . LYS A 1 106 ? 10.467 -0.535 26.869 1.00 42.81 106 LYS A N 1
ATOM 839 C CA . LYS A 1 106 ?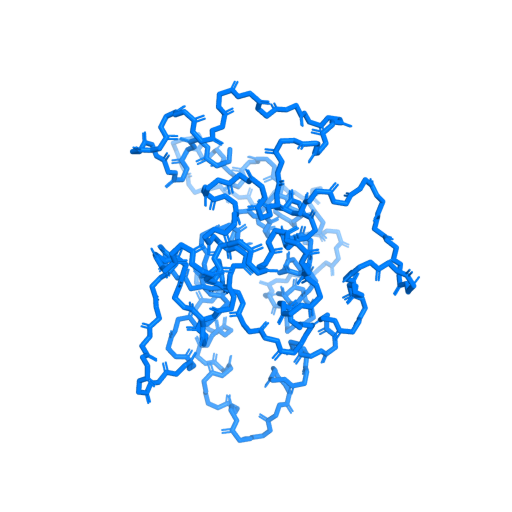 10.073 -1.584 27.830 1.00 42.81 106 LYS A CA 1
ATOM 840 C C . LYS A 1 106 ? 8.701 -1.337 28.495 1.00 42.81 106 LYS A C 1
ATOM 842 O O . LYS A 1 106 ? 8.619 -1.148 29.703 1.00 42.81 106 LYS A O 1
ATOM 847 N N . GLY A 1 107 ? 7.628 -1.332 27.707 1.00 51.44 107 GLY A N 1
ATOM 848 C CA . GLY A 1 107 ? 6.254 -1.147 28.187 1.00 51.44 107 GLY A CA 1
ATOM 849 C C . GLY A 1 107 ? 5.266 -0.982 27.031 1.00 51.44 107 GLY A C 1
ATOM 850 O O . GLY A 1 107 ? 5.690 -0.731 25.903 1.00 51.44 107 GLY A O 1
ATOM 851 N N . LYS A 1 108 ? 3.956 -1.139 27.288 1.00 49.12 108 LYS A N 1
ATOM 852 C CA . LYS A 1 108 ? 2.920 -0.769 26.306 1.00 49.12 108 LYS A CA 1
ATOM 853 C C . LYS A 1 108 ? 3.089 0.719 25.991 1.00 49.12 108 LYS A C 1
ATOM 855 O O . LYS A 1 108 ? 3.039 1.545 26.896 1.00 49.12 108 LYS A O 1
ATOM 860 N N . ALA A 1 109 ? 3.343 1.044 24.727 1.00 54.00 109 ALA A N 1
ATOM 861 C CA . ALA A 1 109 ? 3.410 2.426 24.284 1.00 54.00 109 ALA A CA 1
ATOM 862 C C . ALA A 1 109 ? 2.000 3.022 24.322 1.00 54.00 109 ALA A C 1
ATOM 864 O O . ALA A 1 109 ? 1.164 2.694 23.483 1.00 54.00 109 ALA A O 1
ATOM 865 N N . GLU A 1 110 ? 1.736 3.873 25.306 1.00 55.06 110 GLU A N 1
ATOM 866 C CA . GLU A 1 110 ? 0.539 4.709 25.321 1.00 55.06 110 GLU A CA 1
ATOM 867 C C . GLU A 1 110 ? 0.654 5.738 24.176 1.00 55.06 110 GLU A C 1
ATOM 869 O O . GLU A 1 110 ? 1.719 6.357 24.009 1.00 55.06 110 GLU A O 1
ATOM 874 N N . PRO A 1 111 ? -0.396 5.926 23.356 1.00 55.62 111 PRO A N 1
ATOM 875 C CA . PRO A 1 111 ? -0.431 7.002 22.376 1.00 55.62 111 PRO A CA 1
ATOM 876 C C . PRO A 1 111 ? -0.195 8.336 23.083 1.00 55.62 111 PRO A C 1
ATOM 878 O O . PRO A 1 111 ? -0.863 8.659 24.064 1.00 55.62 111 PRO A O 1
ATOM 881 N N . SER A 1 112 ? 0.753 9.132 22.588 1.00 62.28 112 SER A N 1
ATOM 882 C CA . SER A 1 112 ? 0.905 10.499 23.085 1.00 62.28 112 SER A CA 1
ATOM 883 C C . SER A 1 112 ? -0.408 11.258 22.874 1.00 62.28 112 SER A C 1
ATOM 885 O O . SER A 1 112 ? -1.016 11.165 21.804 1.00 62.28 112 SER A O 1
ATOM 887 N N . SER A 1 113 ? -0.823 12.078 23.840 1.00 62.78 113 SER A N 1
ATOM 888 C CA . SER A 1 113 ? -1.975 12.981 23.682 1.00 62.78 113 SER A CA 1
ATOM 889 C C . SER A 1 113 ? -1.806 13.970 22.516 1.00 62.78 113 SER A C 1
ATOM 891 O O . SER A 1 113 ? -2.780 14.562 22.063 1.00 62.78 113 SER A O 1
ATOM 893 N N . SER A 1 114 ? -0.581 14.118 21.998 1.00 71.56 114 SER A N 1
ATOM 894 C CA . SER A 1 114 ? -0.231 14.952 20.845 1.00 71.56 114 SER A CA 1
ATOM 895 C C . SER A 1 114 ? -0.111 14.208 19.508 1.00 71.56 114 SER A C 1
ATOM 897 O O . SER A 1 114 ? 0.268 14.827 18.514 1.00 71.56 114 SER A O 1
ATOM 899 N N . CYS A 1 115 ? -0.374 12.897 19.442 1.00 79.88 115 CYS A N 1
ATOM 900 C CA . CYS A 1 115 ? -0.321 12.184 18.165 1.00 79.88 115 CYS A CA 1
ATOM 901 C C . CYS A 1 115 ? -1.532 12.525 17.279 1.00 79.88 115 CYS A C 1
ATOM 903 O O . CYS A 1 115 ? -2.589 12.914 17.778 1.00 79.88 115 CYS A O 1
ATOM 905 N N . ASN A 1 116 ? -1.394 12.369 15.958 1.00 84.00 116 ASN A N 1
ATOM 906 C CA . ASN A 1 116 ? -2.461 12.717 15.013 1.00 84.00 116 ASN A CA 1
ATOM 907 C C . ASN A 1 116 ? -3.758 11.940 15.293 1.00 84.00 116 ASN A C 1
ATOM 909 O O . ASN A 1 116 ? -4.838 12.498 15.136 1.00 84.00 116 ASN A O 1
ATOM 913 N N . ALA A 1 117 ? -3.669 10.685 15.747 1.00 83.81 117 ALA A N 1
ATOM 914 C CA . ALA A 1 117 ? -4.845 9.921 16.149 1.00 83.81 117 ALA A CA 1
ATOM 915 C C . ALA A 1 117 ? -5.571 10.578 17.334 1.00 83.81 117 ALA A C 1
ATOM 917 O O . ALA A 1 117 ? -6.770 10.821 17.243 1.00 83.81 117 ALA A O 1
ATOM 918 N N . SER A 1 118 ? -4.847 10.952 18.395 1.00 82.81 118 SER A N 1
ATOM 919 C CA . SER A 1 118 ? -5.407 11.658 19.557 1.00 82.81 118 SER A CA 1
ATOM 920 C C . SER A 1 118 ? -6.009 13.013 19.172 1.00 82.81 118 SER A C 1
ATOM 922 O O . SER A 1 118 ? -7.131 13.320 19.560 1.00 82.81 118 SER A O 1
ATOM 924 N N . VAL A 1 119 ? -5.307 13.803 18.350 1.00 84.12 119 VAL A N 1
ATOM 925 C CA . VAL A 1 119 ? -5.770 15.126 17.883 1.00 84.12 119 VAL A CA 1
ATOM 926 C C . VAL A 1 119 ? -7.063 15.027 17.070 1.00 84.12 119 VAL A C 1
ATOM 928 O O . VAL A 1 119 ? -7.916 15.911 17.146 1.00 84.12 119 VAL A O 1
ATOM 931 N N . HIS A 1 120 ? -7.224 13.951 16.301 1.00 84.88 120 HIS A N 1
ATOM 932 C CA . HIS A 1 120 ? -8.396 13.720 15.462 1.00 84.88 120 HIS A CA 1
ATOM 933 C C . HIS A 1 120 ? -9.428 12.769 16.089 1.00 84.88 120 HIS A C 1
ATOM 935 O O . HIS A 1 120 ? -10.374 12.388 15.403 1.00 84.88 120 HIS A O 1
ATOM 941 N N . ASN A 1 121 ? -9.280 12.405 17.371 1.00 85.12 121 ASN A N 1
ATOM 942 C CA . ASN A 1 121 ? -10.148 11.454 18.082 1.00 85.12 121 ASN A CA 1
ATOM 943 C C . ASN A 1 121 ? -10.342 10.125 17.327 1.00 85.12 121 ASN A C 1
ATOM 945 O O . ASN A 1 121 ? -11.435 9.561 17.272 1.00 85.12 121 ASN A O 1
ATOM 949 N N . MET A 1 122 ? -9.270 9.634 16.708 1.00 87.31 122 MET A N 1
ATOM 950 C CA . MET A 1 122 ? -9.251 8.356 16.008 1.00 87.31 122 MET A CA 1
ATOM 951 C C . MET A 1 122 ? -8.909 7.237 16.992 1.00 87.31 122 MET A C 1
ATOM 953 O O . MET A 1 122 ? -7.737 6.980 17.264 1.00 87.31 122 MET A O 1
ATOM 957 N N . TYR A 1 123 ? -9.936 6.569 17.515 1.00 85.50 123 TYR A N 1
ATOM 958 C CA . TYR A 1 123 ? -9.777 5.404 18.398 1.00 85.50 123 TYR A CA 1
ATOM 959 C C . TYR A 1 123 ? -9.626 4.087 17.633 1.00 85.50 123 TYR A C 1
ATOM 961 O O . TYR A 1 123 ? -9.057 3.135 18.156 1.00 85.50 123 TYR A O 1
ATOM 969 N N . ASN A 1 124 ? -10.107 4.065 16.393 1.00 89.81 124 ASN A N 1
ATOM 970 C CA . ASN A 1 124 ? -10.060 2.930 15.486 1.00 89.81 124 ASN A CA 1
ATOM 971 C C . ASN A 1 124 ? -9.435 3.365 14.164 1.00 89.81 124 ASN A C 1
ATOM 973 O O . ASN A 1 124 ? -9.518 4.537 13.763 1.00 89.81 124 ASN A O 1
ATOM 977 N N . VAL A 1 125 ?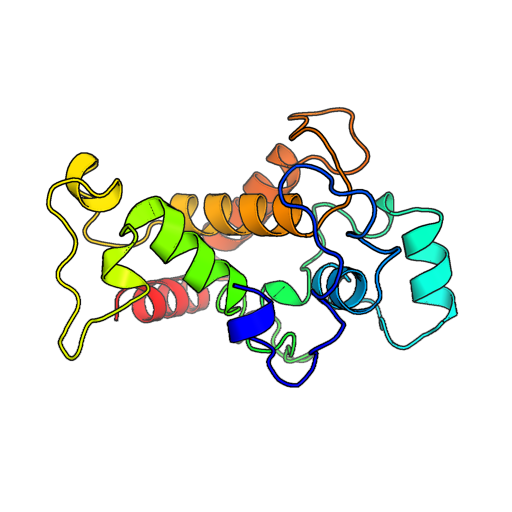 -8.819 2.420 13.463 1.00 93.31 125 VAL A N 1
ATOM 978 C CA . VAL A 1 125 ? -8.422 2.647 12.080 1.00 93.31 125 VAL A CA 1
ATOM 979 C C . VAL A 1 125 ? -9.659 2.864 11.207 1.00 93.31 125 VAL A C 1
ATOM 981 O O . VAL A 1 125 ? -10.752 2.373 11.474 1.00 93.31 125 VAL A O 1
ATOM 984 N N . THR A 1 126 ? -9.493 3.606 10.117 1.00 95.25 126 THR A N 1
ATOM 985 C CA . THR A 1 126 ? -10.555 3.807 9.127 1.00 95.25 126 THR A CA 1
ATOM 986 C C . THR A 1 126 ? -10.097 3.248 7.788 1.00 95.25 126 THR A C 1
ATOM 988 O O . THR A 1 126 ? -8.902 3.261 7.479 1.00 95.25 126 THR A O 1
ATOM 991 N N . ARG A 1 127 ? -11.044 2.829 6.942 1.00 97.81 127 ARG A N 1
ATOM 992 C CA . ARG A 1 127 ? -10.765 2.427 5.549 1.00 97.81 127 ARG A CA 1
ATOM 993 C C . ARG A 1 127 ? -9.900 3.481 4.835 1.00 97.81 127 ARG A C 1
ATOM 995 O O . ARG A 1 127 ? -8.865 3.168 4.249 1.00 97.81 127 ARG A O 1
ATOM 1002 N N . SER A 1 128 ? -10.273 4.750 4.997 1.00 96.88 128 SER A N 1
ATOM 1003 C CA . SER A 1 128 ? -9.566 5.906 4.438 1.00 96.88 128 SER A CA 1
ATOM 1004 C C . SER A 1 128 ? -8.149 6.079 4.987 1.00 96.88 128 SER A C 1
ATOM 1006 O O . SER A 1 128 ? -7.238 6.387 4.220 1.00 96.88 128 SER A O 1
ATOM 1008 N N . SER A 1 129 ? -7.921 5.879 6.291 1.00 96.56 129 SER A N 1
ATOM 1009 C CA . SER A 1 129 ? -6.580 6.028 6.871 1.00 96.56 129 SER A CA 1
ATOM 1010 C C . SER A 1 129 ? -5.639 4.910 6.418 1.00 96.56 129 SER A C 1
ATOM 1012 O O . SER A 1 129 ? -4.486 5.199 6.099 1.00 96.56 129 SER A O 1
ATOM 1014 N N . ILE A 1 130 ? -6.127 3.672 6.274 1.00 97.56 130 ILE A N 1
ATOM 1015 C CA . ILE A 1 130 ? -5.353 2.562 5.691 1.00 97.56 130 ILE A CA 1
ATOM 1016 C C . ILE A 1 130 ? -4.995 2.868 4.229 1.00 97.56 130 ILE A C 1
ATOM 1018 O O . ILE A 1 130 ? -3.817 2.832 3.862 1.00 97.56 130 ILE A O 1
ATOM 1022 N N . ALA A 1 131 ? -5.982 3.231 3.402 1.00 98.06 131 ALA A N 1
ATOM 1023 C CA . ALA A 1 131 ? -5.764 3.557 1.991 1.00 98.06 131 ALA A CA 1
ATOM 1024 C C . ALA A 1 131 ? -4.780 4.724 1.810 1.00 98.06 131 ALA A C 1
ATOM 1026 O O . ALA A 1 131 ? -3.901 4.686 0.944 1.00 98.06 131 ALA A O 1
ATOM 1027 N N . TYR A 1 132 ? -4.885 5.749 2.661 1.00 96.19 132 TYR A N 1
ATOM 1028 C CA . TYR A 1 132 ? -3.969 6.884 2.666 1.00 96.19 132 TYR A CA 1
ATOM 1029 C C . TYR A 1 132 ? -2.533 6.440 2.950 1.00 96.19 132 TYR A C 1
ATOM 1031 O O . TYR A 1 132 ? -1.623 6.774 2.190 1.00 96.19 132 TYR A O 1
ATOM 1039 N N . VAL A 1 133 ? -2.320 5.658 4.009 1.00 96.62 133 VAL A N 1
ATOM 1040 C CA . VAL A 1 133 ? -0.983 5.191 4.391 1.00 96.62 133 VAL A CA 1
ATOM 1041 C C . VAL A 1 133 ? -0.385 4.284 3.320 1.00 96.62 133 VAL A C 1
ATOM 1043 O O . VAL A 1 133 ? 0.777 4.466 2.963 1.00 96.62 133 VAL A O 1
ATOM 1046 N N . ALA A 1 134 ? -1.168 3.376 2.735 1.00 97.38 134 ALA A N 1
ATOM 1047 C CA . ALA A 1 134 ? -0.716 2.532 1.630 1.00 97.38 134 ALA A CA 1
ATOM 1048 C C . ALA A 1 134 ? -0.242 3.361 0.416 1.00 97.38 134 ALA A C 1
ATOM 1050 O O . ALA A 1 134 ? 0.812 3.074 -0.162 1.00 97.38 134 ALA A O 1
ATOM 1051 N N . ALA A 1 135 ? -0.953 4.440 0.070 1.00 95.56 135 ALA A N 1
ATOM 1052 C CA . ALA A 1 135 ? -0.525 5.373 -0.974 1.00 95.56 135 ALA A CA 1
ATOM 1053 C C . ALA A 1 135 ? 0.785 6.102 -0.609 1.00 95.56 135 ALA A C 1
ATOM 1055 O O . ALA A 1 135 ? 1.692 6.214 -1.443 1.00 95.56 135 ALA A O 1
ATOM 1056 N N . GLN A 1 136 ? 0.940 6.532 0.652 1.00 94.19 136 GLN A N 1
ATOM 1057 C CA . GLN A 1 136 ? 2.189 7.142 1.132 1.00 94.19 136 GLN A CA 1
ATOM 1058 C C . GLN A 1 136 ? 3.370 6.167 1.074 1.00 94.19 136 GLN A C 1
ATOM 1060 O O . GLN A 1 136 ? 4.454 6.549 0.626 1.00 94.19 136 GLN A O 1
ATOM 1065 N N . VAL A 1 137 ? 3.168 4.902 1.457 1.00 94.62 137 VAL A N 1
ATOM 1066 C CA . VAL A 1 137 ? 4.198 3.858 1.355 1.00 94.62 137 VAL A CA 1
ATOM 1067 C C . VAL A 1 137 ? 4.602 3.660 -0.100 1.00 94.62 137 VAL A C 1
ATOM 1069 O O . VAL A 1 137 ? 5.790 3.743 -0.413 1.00 94.62 137 VAL A O 1
ATOM 1072 N N . ARG A 1 138 ? 3.644 3.511 -1.024 1.00 94.00 138 ARG A N 1
ATOM 1073 C CA . ARG A 1 138 ? 3.965 3.391 -2.453 1.00 94.00 138 ARG A CA 1
ATOM 1074 C C . ARG A 1 138 ? 4.793 4.573 -2.953 1.00 94.00 138 ARG A C 1
ATOM 1076 O O . ARG A 1 138 ? 5.794 4.380 -3.644 1.00 94.00 138 ARG A O 1
ATOM 1083 N N . PHE A 1 139 ? 4.410 5.797 -2.587 1.00 90.50 139 PHE A N 1
ATOM 1084 C CA . PHE A 1 139 ? 5.184 6.982 -2.947 1.00 90.50 139 PHE A CA 1
ATOM 1085 C C . PHE A 1 139 ? 6.603 6.940 -2.366 1.00 90.50 139 PHE A C 1
ATOM 1087 O O . PHE A 1 139 ? 7.565 7.270 -3.067 1.00 90.50 139 PHE A O 1
ATOM 1094 N N . ALA A 1 140 ? 6.754 6.538 -1.104 1.00 89.69 140 ALA A N 1
ATOM 1095 C CA . ALA A 1 140 ? 8.042 6.459 -0.423 1.00 89.69 140 ALA A CA 1
ATOM 1096 C C . ALA A 1 140 ? 8.995 5.436 -1.063 1.00 89.69 140 ALA A C 1
ATOM 1098 O O . ALA A 1 140 ? 10.197 5.707 -1.139 1.00 89.69 140 ALA A O 1
ATOM 1099 N N . LEU A 1 141 ? 8.467 4.309 -1.548 1.00 90.44 141 LEU A N 1
ATOM 1100 C CA . LEU A 1 141 ? 9.232 3.264 -2.237 1.00 90.44 141 LEU A CA 1
ATOM 1101 C C . LEU A 1 141 ? 9.561 3.632 -3.695 1.00 90.44 141 LEU A C 1
ATOM 1103 O O . LEU A 1 141 ? 10.520 3.110 -4.258 1.00 90.44 141 LEU A O 1
ATOM 1107 N N . SER A 1 142 ? 8.792 4.532 -4.315 1.00 89.06 142 SER A N 1
ATOM 1108 C CA . SER A 1 142 ? 9.029 4.985 -5.692 1.00 89.06 142 SER A CA 1
ATOM 1109 C C . SER A 1 142 ? 10.244 5.916 -5.829 1.00 89.06 142 SER A C 1
ATOM 1111 O O . SER A 1 142 ? 10.699 6.532 -4.862 1.00 89.06 142 SER A O 1
ATOM 1113 N N . SER A 1 143 ? 10.726 6.078 -7.064 1.00 85.81 143 SER A N 1
ATOM 1114 C CA . SER A 1 143 ? 11.750 7.066 -7.430 1.00 85.81 143 SER A CA 1
ATOM 1115 C C . SER A 1 143 ? 11.201 8.485 -7.649 1.00 85.81 143 SER A C 1
ATOM 1117 O O . SER A 1 143 ? 11.979 9.401 -7.901 1.00 85.81 143 SER A O 1
ATOM 1119 N N . GLY A 1 144 ? 9.881 8.692 -7.551 1.00 80.75 144 GLY A N 1
ATOM 1120 C CA . GLY A 1 144 ? 9.247 9.987 -7.807 1.00 80.75 144 GLY A CA 1
ATOM 1121 C C . GLY A 1 144 ? 9.602 11.032 -6.748 1.00 80.75 144 GLY A C 1
ATOM 1122 O O . GLY A 1 144 ? 9.360 10.819 -5.557 1.00 80.75 144 GLY A O 1
ATOM 1123 N N . GLU A 1 145 ? 10.151 12.168 -7.184 1.00 73.81 145 GLU A N 1
ATOM 1124 C CA . GLU A 1 145 ? 10.602 13.257 -6.304 1.00 73.81 145 GLU A CA 1
ATOM 1125 C C . GLU A 1 145 ? 9.443 14.053 -5.695 1.00 73.81 145 GLU A C 1
ATOM 1127 O O . GLU A 1 145 ? 9.535 14.502 -4.554 1.00 73.81 145 GLU A O 1
ATOM 1132 N N . SER A 1 146 ? 8.320 14.163 -6.406 1.00 68.06 146 SER A N 1
ATOM 1133 C CA . SER A 1 146 ? 7.119 14.852 -5.939 1.00 68.06 146 SER A CA 1
ATOM 1134 C C . SER A 1 146 ? 5.894 13.941 -5.985 1.00 68.06 146 SER A C 1
ATOM 1136 O O . SER A 1 146 ? 5.738 13.095 -6.869 1.00 68.06 146 SER A O 1
ATOM 1138 N N . ASN A 1 147 ? 5.016 14.103 -4.993 1.00 64.62 147 ASN A N 1
ATOM 1139 C CA . ASN A 1 147 ? 3.719 13.440 -4.967 1.00 64.62 147 ASN A CA 1
ATOM 1140 C C . ASN A 1 147 ? 2.780 14.210 -5.902 1.00 64.62 147 ASN A C 1
ATOM 1142 O O . ASN A 1 147 ? 2.047 15.105 -5.479 1.00 64.62 147 ASN A O 1
ATOM 1146 N N . ILE A 1 148 ? 2.884 13.928 -7.198 1.00 63.03 148 ILE A N 1
ATOM 1147 C CA . ILE A 1 148 ? 2.033 14.571 -8.190 1.00 63.03 148 ILE A CA 1
ATOM 1148 C C . ILE A 1 148 ? 0.644 13.929 -8.105 1.00 63.03 148 ILE A C 1
ATOM 1150 O O . ILE A 1 148 ? 0.487 12.725 -8.313 1.00 63.03 148 ILE A O 1
ATOM 1154 N N . ARG A 1 149 ? -0.372 14.749 -7.805 1.00 58.97 149 ARG A N 1
ATOM 1155 C CA . ARG A 1 149 ? -1.774 14.307 -7.713 1.00 58.97 149 ARG A CA 1
ATOM 1156 C C . ARG A 1 149 ? -2.310 13.761 -9.045 1.00 58.97 149 ARG A C 1
ATOM 1158 O O . ARG A 1 149 ? -3.181 12.901 -9.019 1.00 58.97 149 ARG A O 1
ATOM 1165 N N . SER A 1 150 ? -1.787 14.229 -10.182 1.00 51.88 150 SER A N 1
ATOM 1166 C CA . SER A 1 150 ? -2.150 13.785 -11.537 1.00 51.88 150 SER A CA 1
ATOM 1167 C C . SER A 1 150 ? -1.052 14.117 -12.564 1.00 51.88 150 SER A C 1
ATOM 1169 O O . SER A 1 150 ? -0.366 15.123 -12.439 1.00 51.88 150 SER A O 1
ATOM 1171 N N . GLY A 1 151 ? -0.877 13.283 -13.596 1.00 50.06 151 GLY A N 1
ATOM 1172 C CA . GLY A 1 151 ? 0.038 13.570 -14.719 1.00 50.06 151 GLY A CA 1
ATOM 1173 C C . GLY A 1 151 ? 1.500 13.124 -14.547 1.00 50.06 151 GLY A C 1
ATOM 1174 O O . GLY A 1 151 ? 2.313 13.380 -15.430 1.00 50.06 151 GLY A O 1
ATOM 1175 N N . GLY A 1 152 ? 1.845 12.443 -13.447 1.00 61.47 152 GLY A N 1
ATOM 1176 C CA . GLY A 1 152 ? 3.123 11.729 -13.292 1.00 61.47 152 GLY A CA 1
ATOM 1177 C C . GLY A 1 152 ? 3.057 10.273 -13.778 1.00 61.47 152 GLY A C 1
ATOM 1178 O O . GLY A 1 152 ? 1.989 9.774 -14.121 1.00 61.47 152 GLY A O 1
ATOM 1179 N N . ALA A 1 153 ? 4.186 9.551 -13.734 1.00 67.62 153 ALA A N 1
ATOM 1180 C CA . ALA A 1 153 ? 4.252 8.124 -14.097 1.00 67.62 153 ALA A CA 1
ATOM 1181 C C . ALA A 1 153 ? 3.346 7.217 -13.236 1.00 67.62 153 ALA A C 1
ATOM 1183 O O . ALA A 1 153 ? 3.034 6.100 -13.634 1.00 67.62 153 ALA A O 1
ATOM 1184 N N . PHE A 1 154 ? 2.921 7.692 -12.062 1.00 83.31 154 PHE A N 1
ATOM 1185 C CA . PHE A 1 154 ? 1.984 7.000 -11.188 1.00 83.31 154 PHE A CA 1
ATOM 1186 C C . PHE A 1 154 ? 1.052 8.005 -10.501 1.00 83.31 154 PHE A C 1
ATOM 1188 O O . PHE A 1 154 ? 1.519 8.923 -9.827 1.00 83.31 154 PHE A O 1
ATOM 1195 N N . CYS A 1 155 ? -0.263 7.833 -10.656 1.00 87.50 155 CYS A N 1
ATOM 1196 C CA . CYS A 1 155 ? -1.263 8.721 -10.063 1.00 87.50 155 CYS A CA 1
ATOM 1197 C C . CYS A 1 155 ? -1.656 8.243 -8.657 1.00 87.50 155 CYS A C 1
ATOM 1199 O O . CYS A 1 155 ? -2.392 7.265 -8.505 1.00 87.50 155 CYS A O 1
ATOM 1201 N N . GLN A 1 156 ? -1.197 8.949 -7.621 1.00 87.56 156 GLN A N 1
ATOM 1202 C CA . GLN A 1 156 ? -1.481 8.576 -6.229 1.00 87.56 156 GLN A CA 1
ATOM 1203 C C . GLN A 1 156 ? -2.962 8.691 -5.866 1.00 87.56 156 GLN A C 1
ATOM 1205 O O . GLN A 1 156 ? -3.482 7.857 -5.129 1.00 87.56 156 GLN A O 1
ATOM 1210 N N . THR A 1 157 ? -3.666 9.685 -6.413 1.00 90.69 157 THR A N 1
ATOM 1211 C CA . THR A 1 157 ? -5.106 9.843 -6.178 1.00 90.69 157 THR A CA 1
ATOM 1212 C C . THR A 1 157 ? -5.893 8.667 -6.753 1.00 90.69 157 THR A C 1
ATOM 1214 O O . THR A 1 157 ? -6.755 8.125 -6.068 1.00 90.69 157 THR A O 1
ATOM 1217 N N . THR A 1 158 ? -5.568 8.216 -7.968 1.00 92.38 158 THR A N 1
ATOM 1218 C CA . THR A 1 158 ? -6.210 7.035 -8.565 1.00 92.38 158 THR A CA 1
ATOM 1219 C C . THR A 1 158 ? -5.917 5.771 -7.760 1.00 92.38 158 THR A C 1
ATOM 1221 O O . THR A 1 158 ? -6.825 4.978 -7.537 1.00 92.38 158 THR A O 1
ATOM 1224 N N . PHE A 1 159 ? -4.685 5.605 -7.270 1.00 94.25 159 PHE A N 1
ATOM 1225 C CA . PHE A 1 159 ? -4.318 4.465 -6.428 1.00 94.25 159 PHE A CA 1
ATOM 1226 C C . PHE A 1 159 ? -5.082 4.445 -5.100 1.00 94.25 159 PHE A C 1
ATOM 1228 O O . PHE A 1 159 ? -5.645 3.420 -4.731 1.00 94.25 159 PHE A O 1
ATOM 1235 N N . TYR A 1 160 ? -5.181 5.591 -4.418 1.00 96.00 160 TYR A N 1
ATOM 1236 C CA . TYR A 1 160 ? -5.989 5.724 -3.204 1.00 96.00 160 TYR A CA 1
ATOM 1237 C C . TYR A 1 160 ? -7.446 5.311 -3.445 1.00 96.00 160 TYR A C 1
ATOM 1239 O O . TYR A 1 160 ? -7.993 4.500 -2.700 1.00 96.00 160 TYR A O 1
ATOM 1247 N N . TRP A 1 161 ? -8.070 5.832 -4.506 1.00 96.25 161 TRP A N 1
ATOM 1248 C CA . TRP A 1 161 ? -9.462 5.508 -4.819 1.00 96.25 161 TRP A CA 1
ATOM 1249 C C . TRP A 1 161 ? -9.655 4.057 -5.249 1.00 96.25 161 TRP A C 1
ATOM 1251 O O . TRP A 1 161 ? -10.703 3.486 -4.967 1.00 96.25 161 TRP A O 1
ATOM 1261 N N . HIS A 1 162 ? -8.655 3.439 -5.875 1.00 96.94 162 HIS A N 1
ATOM 1262 C CA . HIS A 1 162 ? -8.685 2.014 -6.179 1.00 96.94 162 HIS A CA 1
ATOM 1263 C C . HIS A 1 162 ? -8.712 1.158 -4.903 1.00 96.94 162 HIS A C 1
ATOM 1265 O O . HIS A 1 162 ? -9.552 0.269 -4.787 1.00 96.94 162 HIS A O 1
ATOM 1271 N N . ILE A 1 163 ? -7.878 1.482 -3.908 1.00 98.12 163 ILE A N 1
ATOM 1272 C CA . ILE A 1 163 ? -7.907 0.811 -2.598 1.00 98.12 163 ILE A CA 1
ATOM 1273 C C . ILE A 1 163 ? -9.254 1.051 -1.909 1.00 98.12 163 ILE A C 1
ATOM 1275 O O . ILE A 1 163 ? -9.866 0.120 -1.396 1.00 98.12 163 ILE A O 1
ATOM 1279 N N . MET A 1 164 ? -9.752 2.291 -1.929 1.00 98.38 164 MET A N 1
ATOM 1280 C CA . MET A 1 164 ? -11.056 2.621 -1.348 1.00 98.38 164 MET A CA 1
ATOM 1281 C C . MET A 1 164 ? -12.209 1.901 -2.038 1.00 98.38 164 MET A C 1
ATOM 1283 O O . MET A 1 164 ? -13.187 1.583 -1.370 1.00 98.38 164 MET A O 1
ATOM 1287 N N . LYS A 1 165 ? -12.114 1.640 -3.346 1.00 98.12 165 LYS A N 1
ATOM 1288 C CA . LYS A 1 165 ? -13.112 0.846 -4.059 1.00 98.12 165 LYS A CA 1
ATOM 1289 C C . LYS A 1 165 ? -13.179 -0.562 -3.473 1.00 98.12 165 LYS A C 1
ATOM 1291 O O . LYS A 1 165 ? -14.264 -0.971 -3.100 1.00 98.12 165 LYS A O 1
ATOM 1296 N N . PHE A 1 166 ? -12.036 -1.236 -3.318 1.00 97.81 166 PHE A N 1
ATOM 1297 C CA . PHE A 1 166 ? -11.962 -2.545 -2.657 1.00 97.81 166 PHE A CA 1
ATOM 1298 C C . PHE A 1 166 ? -12.515 -2.499 -1.224 1.00 97.81 166 PHE A C 1
ATOM 1300 O O . PHE A 1 166 ? -13.386 -3.282 -0.871 1.00 97.81 166 PHE A O 1
ATOM 1307 N N . LEU A 1 167 ? -12.082 -1.527 -0.415 1.00 98.25 167 LEU A N 1
ATOM 1308 C CA . LEU A 1 167 ? -12.495 -1.415 0.990 1.00 98.25 167 LEU A CA 1
ATOM 1309 C C . LEU A 1 167 ? -13.986 -1.091 1.195 1.00 98.25 167 LEU A C 1
ATOM 1311 O O . LEU A 1 167 ? -14.460 -1.167 2.324 1.00 98.25 167 LEU A O 1
ATOM 1315 N N . ASN A 1 168 ? -14.708 -0.657 0.161 1.00 98.25 168 ASN A N 1
ATOM 1316 C CA . ASN A 1 168 ? -16.143 -0.362 0.233 1.00 98.25 168 ASN A CA 1
ATOM 1317 C C . ASN A 1 168 ? -16.968 -1.247 -0.707 1.00 98.25 168 ASN A C 1
ATOM 1319 O O . ASN A 1 168 ? -18.138 -0.946 -0.938 1.00 98.25 168 ASN A O 1
ATOM 1323 N N . ASP A 1 169 ? -16.360 -2.284 -1.280 1.00 97.94 169 ASP A N 1
ATOM 1324 C CA . ASP A 1 169 ? -17.061 -3.223 -2.140 1.00 97.94 169 ASP A CA 1
ATOM 1325 C C . ASP A 1 169 ? -17.880 -4.190 -1.267 1.00 97.94 169 ASP A C 1
ATOM 1327 O O . ASP A 1 169 ? -17.295 -4.860 -0.408 1.00 97.94 169 ASP A O 1
ATOM 1331 N N . PRO A 1 170 ? -19.210 -4.283 -1.452 1.00 97.88 170 PRO A N 1
ATOM 1332 C CA . PRO A 1 170 ? -20.041 -5.211 -0.690 1.00 97.88 170 PRO A CA 1
ATOM 1333 C C . PRO A 1 170 ? -19.605 -6.673 -0.826 1.00 97.88 170 PRO A C 1
ATOM 1335 O O . PRO A 1 170 ? -19.798 -7.446 0.112 1.00 97.88 170 PRO A O 1
ATOM 1338 N N . ASP A 1 171 ? -18.989 -7.040 -1.954 1.00 98.00 171 ASP A N 1
ATOM 1339 C CA . ASP A 1 171 ? -18.530 -8.408 -2.210 1.00 98.00 171 ASP A CA 1
ATOM 1340 C C . ASP A 1 171 ? -17.375 -8.820 -1.276 1.00 98.00 171 ASP A C 1
ATOM 1342 O O . ASP A 1 171 ? -17.193 -10.007 -1.016 1.00 98.00 171 ASP A O 1
ATOM 1346 N N . PHE A 1 172 ? -16.636 -7.850 -0.719 1.00 97.50 172 PHE A N 1
ATOM 1347 C CA . PHE A 1 172 ? -15.507 -8.071 0.196 1.00 97.50 172 PHE A CA 1
ATOM 1348 C C . PHE A 1 172 ? -15.803 -7.626 1.638 1.00 97.50 172 PHE A C 1
ATOM 1350 O O . PHE A 1 172 ? -14.883 -7.497 2.446 1.00 97.50 172 PHE A O 1
ATOM 1357 N N . GLU A 1 173 ? -17.065 -7.366 2.001 1.00 97.12 173 GLU A N 1
ATOM 1358 C CA . GLU A 1 173 ? -17.413 -6.775 3.305 1.00 97.12 173 GLU A CA 1
ATOM 1359 C C . GLU A 1 173 ? -16.909 -7.623 4.489 1.00 97.12 173 GLU A C 1
ATOM 1361 O O . GLU A 1 173 ? -16.422 -7.073 5.479 1.00 97.12 173 GLU A O 1
ATOM 1366 N N . GLN A 1 174 ? -16.964 -8.955 4.378 1.00 97.62 174 GLN A N 1
ATOM 1367 C CA . GLN A 1 174 ? -16.467 -9.860 5.419 1.00 97.62 174 GLN A CA 1
ATOM 1368 C C . GLN A 1 174 ? -14.937 -9.784 5.562 1.00 97.62 174 GLN A C 1
ATOM 1370 O O . GLN A 1 174 ? -14.442 -9.598 6.674 1.00 97.62 174 GLN A O 1
ATOM 1375 N N . ASP A 1 175 ? -14.190 -9.835 4.456 1.00 97.69 175 ASP A N 1
ATOM 1376 C CA . ASP A 1 175 ? -12.725 -9.711 4.462 1.00 97.69 175 ASP A CA 1
ATOM 1377 C C . ASP A 1 175 ? -12.270 -8.348 4.998 1.00 97.69 175 ASP A C 1
ATOM 1379 O O . ASP A 1 175 ? -11.326 -8.245 5.788 1.00 97.69 175 ASP A O 1
ATOM 1383 N N . VAL A 1 176 ? -12.966 -7.278 4.602 1.00 98.00 176 VAL A N 1
ATOM 1384 C CA . VAL A 1 176 ? -12.694 -5.913 5.065 1.00 98.00 176 VAL A CA 1
ATOM 1385 C C . VAL A 1 176 ? -12.994 -5.778 6.555 1.00 98.00 176 VAL A C 1
ATOM 1387 O O . VAL A 1 176 ? -12.227 -5.130 7.271 1.00 98.00 176 VAL A O 1
ATOM 1390 N N . LYS A 1 177 ? -14.070 -6.393 7.052 1.00 97.50 177 LYS A N 1
ATOM 1391 C CA . LYS A 1 177 ? -14.371 -6.417 8.484 1.00 97.50 177 LYS A CA 1
ATOM 1392 C C . LYS A 1 177 ? -13.254 -7.107 9.266 1.00 97.50 177 LYS A C 1
ATOM 1394 O O . LYS A 1 177 ? -12.746 -6.529 10.224 1.00 97.50 177 LYS A O 1
ATOM 1399 N N . GLU A 1 178 ? -12.811 -8.281 8.824 1.00 97.31 178 GLU A N 1
ATOM 1400 C CA . GLU A 1 178 ? -11.701 -9.005 9.455 1.00 97.31 178 GLU A CA 1
ATOM 1401 C C . GLU A 1 178 ? -10.380 -8.231 9.388 1.00 97.31 178 GLU A C 1
ATOM 1403 O O . GLU A 1 178 ? -9.578 -8.269 10.323 1.00 97.31 178 GLU A O 1
AT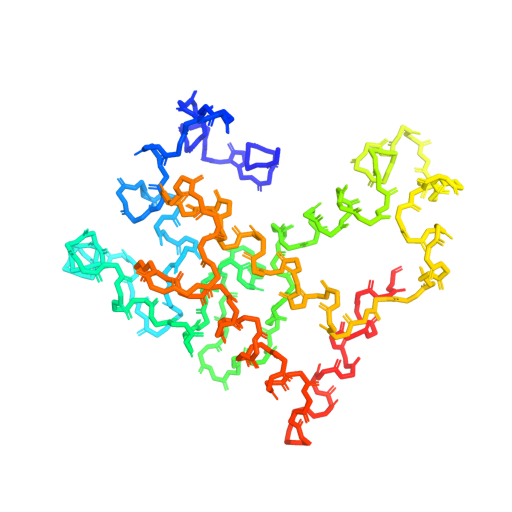OM 1408 N N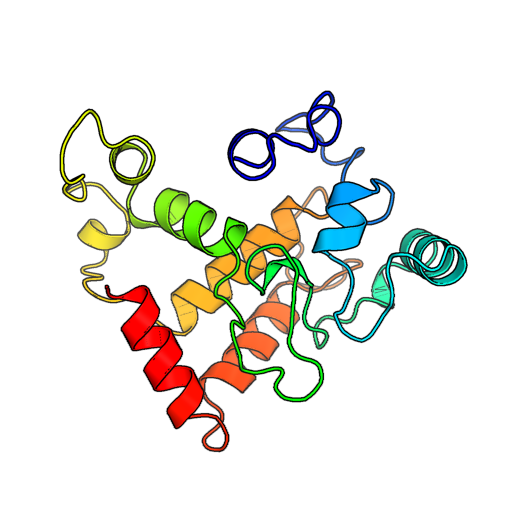 . LEU A 1 179 ? -10.138 -7.506 8.292 1.00 97.56 179 LEU A N 1
ATOM 1409 C CA . LEU A 1 179 ? -9.005 -6.596 8.164 1.00 97.56 179 LEU A CA 1
ATOM 1410 C C . LEU A 1 179 ? -9.063 -5.480 9.215 1.00 97.56 179 LEU A C 1
ATOM 1412 O O . LEU A 1 179 ? -8.065 -5.258 9.898 1.00 97.56 179 LEU A O 1
ATOM 1416 N N . LEU A 1 180 ? -10.196 -4.789 9.362 1.00 97.06 180 LEU A N 1
ATOM 1417 C CA . LEU A 1 180 ? -10.347 -3.701 10.336 1.00 97.06 180 LEU A CA 1
ATOM 1418 C C . LEU A 1 180 ? -10.212 -4.214 11.776 1.00 97.06 180 LEU A C 1
ATOM 1420 O O . LEU A 1 180 ? -9.455 -3.644 12.558 1.00 97.06 180 LEU A O 1
ATOM 1424 N N . GLU A 1 181 ? -10.847 -5.343 12.097 1.00 96.12 181 GLU A N 1
ATOM 1425 C CA . GLU A 1 181 ? -10.701 -6.003 13.399 1.00 96.12 181 GLU A CA 1
ATOM 1426 C C . GLU A 1 181 ? -9.259 -6.427 13.683 1.00 96.12 181 GLU A C 1
ATOM 1428 O O . GLU A 1 181 ? -8.837 -6.435 14.833 1.00 96.12 181 GLU A O 1
ATOM 1433 N N . TRP A 1 182 ? -8.490 -6.811 12.662 1.00 95.56 182 TRP A N 1
ATOM 1434 C CA . TRP A 1 182 ? -7.074 -7.128 12.825 1.00 95.56 182 TRP A CA 1
ATOM 1435 C C . TRP A 1 182 ? -6.228 -5.883 13.118 1.00 95.56 182 TRP A C 1
ATOM 1437 O O . TRP A 1 182 ? -5.312 -5.959 13.934 1.00 95.56 182 TRP A O 1
ATOM 1447 N N . TRP A 1 183 ? -6.532 -4.755 12.472 1.00 94.31 183 TRP A N 1
ATOM 1448 C CA . TRP A 1 183 ? -5.813 -3.492 12.657 1.00 94.31 183 TRP A CA 1
ATOM 1449 C C . TRP A 1 183 ? -6.064 -2.834 14.019 1.00 94.31 183 TRP A C 1
ATOM 1451 O O . TRP A 1 183 ? -5.174 -2.151 14.521 1.00 94.31 183 TRP A O 1
ATOM 1461 N N . ASP A 1 184 ? -7.246 -3.038 14.599 1.00 89.88 184 ASP A N 1
ATOM 1462 C CA . ASP A 1 184 ? -7.648 -2.457 15.887 1.00 89.88 184 ASP A CA 1
ATOM 1463 C C . ASP A 1 184 ? -7.242 -3.300 17.117 1.00 89.88 184 ASP A C 1
ATOM 1465 O O . ASP A 1 184 ? -7.606 -2.960 18.244 1.00 89.88 184 ASP A O 1
ATOM 1469 N N . ARG A 1 185 ? -6.498 -4.400 16.922 1.00 81.62 185 ARG A N 1
ATOM 1470 C CA . ARG A 1 185 ? -5.928 -5.222 18.010 1.00 81.62 185 ARG A CA 1
ATOM 1471 C C . ARG A 1 185 ? -4.680 -4.592 18.622 1.00 81.62 185 ARG A C 1
ATOM 1473 O O . ARG A 1 185 ? -4.554 -4.682 19.865 1.00 81.62 185 ARG A O 1
#

Organism: Sphaerobolus stellatus (strain SS14) (NCBI:txid990650)

Radius of gyration: 16.64 Å; chains: 1; bounding box: 43×34×47 Å

InterPro domains:
  IPR046521 Protein of unknown function DUF6698 [PF20414] (9-185)

Foldseek 3Di:
DCCVLCVVCNPLCVPDDPQALQCFDLVRLVLVQQLDFPVDDSVPVVSSVCCVVQVCVSPLLGQGLQQADVSDADPVDRLVRGLVHPQLLQLLCCQAQNDQCVDVPPDHRDRDCPGNCNVVVPLFDDLLSSLVSVLVSSVSRHRDNDQDCDDDSYHSVSSSVSSVCCLPPPVCVVSNVVVRVVRND